Protein AF-A0A151UFA4-F1 (afdb_monomer_lite)

Secondary structure (DSSP, 8-state):
-HHHH---EE----TTSS-HHHHHH-TTS-HHHHHHHHHHHTTPEE----SSS---HHHHHHHHHHHHHHHHHHHHHHHHHHHHHTTSEEEPPPTT--S--------------GGGGHHHHHHHHHHHHHHHHHHHTTEEE-HHHHHHHHHH-GGGGHHHHHHHHHHTT-S-HHHHHHHHTTTSPPPHHHHHHHHHSGGGTTS-HHHHHHHHH--TTT--TTHHHHHHTHHHHHHH-

pLDDT: mean 88.44, std 15.63, range [29.64, 98.62]

Organism: Cajanus cajan (NCBI:txid3821)

Structure (mmCIF, N/CA/C/O backbone):
data_AF-A0A151UFA4-F1
#
_entry.id   AF-A0A151UFA4-F1
#
loop_
_atom_site.group_PDB
_atom_site.id
_atom_site.type_symbol
_atom_site.label_atom_id
_atom_site.label_alt_id
_atom_site.label_comp_id
_atom_site.label_asym_id
_atom_site.label_entity_id
_atom_site.label_seq_id
_atom_site.pdbx_PDB_ins_code
_atom_site.Cartn_x
_atom_site.Cartn_y
_atom_site.Cartn_z
_atom_site.occupancy
_atom_site.B_iso_or_equiv
_atom_site.auth_seq_id
_atom_site.auth_comp_id
_atom_site.auth_asym_id
_atom_site.auth_atom_id
_atom_site.pdbx_PDB_model_num
ATOM 1 N N . LYS A 1 1 ? 2.809 -5.225 -8.830 1.00 77.38 1 LYS A N 1
ATOM 2 C CA . LYS A 1 1 ? 2.711 -5.684 -10.240 1.00 77.38 1 LYS A CA 1
ATOM 3 C C . LYS A 1 1 ? 3.262 -4.654 -11.221 1.00 77.38 1 LYS A C 1
ATOM 5 O O . LYS A 1 1 ? 4.240 -4.981 -11.873 1.00 77.38 1 LYS A O 1
ATOM 10 N N . GLN A 1 2 ? 2.751 -3.417 -11.214 1.00 90.88 2 GLN A N 1
ATOM 11 C CA . GLN A 1 2 ? 3.173 -2.323 -12.110 1.00 90.88 2 GLN A CA 1
ATOM 12 C C . GLN A 1 2 ? 4.693 -2.196 -12.307 1.00 90.88 2 GLN A C 1
ATOM 14 O O . GLN A 1 2 ? 5.149 -2.294 -13.432 1.00 90.88 2 GLN A O 1
ATOM 19 N N . PHE A 1 3 ? 5.486 -2.082 -11.232 1.00 93.31 3 PHE A N 1
ATOM 20 C CA . PHE A 1 3 ? 6.949 -1.932 -11.340 1.00 93.31 3 PHE A CA 1
ATOM 21 C C . PHE A 1 3 ? 7.633 -3.064 -12.132 1.00 93.31 3 PHE A C 1
ATOM 23 O O . PHE A 1 3 ? 8.535 -2.807 -12.915 1.00 93.31 3 PHE A O 1
ATOM 30 N N . LYS A 1 4 ? 7.181 -4.316 -11.963 1.00 92.62 4 LYS A N 1
ATOM 31 C CA . LYS A 1 4 ? 7.718 -5.486 -12.685 1.00 92.62 4 LYS A CA 1
ATOM 32 C C . LYS A 1 4 ? 7.230 -5.555 -14.139 1.00 92.62 4 LYS A C 1
ATOM 34 O O . LYS A 1 4 ? 7.843 -6.239 -14.945 1.00 92.62 4 LYS A O 1
ATOM 39 N N . GLN A 1 5 ? 6.098 -4.923 -14.438 1.00 93.75 5 GLN A N 1
ATOM 40 C CA . GLN A 1 5 ? 5.451 -4.959 -15.751 1.00 93.75 5 GLN A CA 1
ATOM 41 C C . GLN A 1 5 ? 5.928 -3.847 -16.688 1.00 93.75 5 GLN A C 1
ATOM 43 O O . GLN A 1 5 ? 5.553 -3.876 -17.852 1.00 93.75 5 GLN A O 1
ATOM 48 N N . VAL A 1 6 ? 6.718 -2.883 -16.204 1.00 95.69 6 VAL A N 1
ATOM 49 C CA . VAL A 1 6 ? 7.292 -1.846 -17.069 1.00 95.69 6 VAL A CA 1
ATOM 50 C C . VAL A 1 6 ? 8.241 -2.502 -18.068 1.00 95.69 6 VAL A C 1
ATOM 52 O O . VAL A 1 6 ? 9.188 -3.188 -17.676 1.00 95.69 6 VAL A O 1
ATOM 55 N N . GLU A 1 7 ? 7.979 -2.292 -19.354 1.00 95.31 7 GLU A N 1
ATOM 56 C CA . GLU A 1 7 ? 8.822 -2.791 -20.435 1.00 95.31 7 GLU A CA 1
ATOM 57 C C . GLU A 1 7 ? 10.115 -1.981 -20.491 1.00 95.31 7 GLU A C 1
ATOM 59 O O . GLU A 1 7 ? 10.101 -0.760 -20.623 1.00 95.31 7 GLU A O 1
ATOM 64 N N . LEU A 1 8 ? 11.261 -2.650 -20.383 1.00 96.44 8 LEU A N 1
ATOM 65 C CA . LEU A 1 8 ? 12.551 -1.981 -20.515 1.00 96.44 8 LEU A CA 1
ATOM 66 C C . LEU A 1 8 ? 12.899 -1.879 -21.999 1.00 96.44 8 LEU A C 1
ATOM 68 O O . LEU A 1 8 ? 13.163 -2.898 -22.645 1.00 96.44 8 LEU A O 1
ATOM 72 N N . LEU A 1 9 ? 12.875 -0.659 -22.537 1.00 96.88 9 LEU A N 1
ATOM 73 C CA . LEU A 1 9 ? 13.069 -0.427 -23.965 1.00 96.88 9 LEU A CA 1
ATOM 74 C C . LEU A 1 9 ? 14.553 -0.299 -24.337 1.00 96.88 9 LEU A C 1
ATOM 76 O O . LEU A 1 9 ? 15.375 0.208 -23.574 1.00 96.88 9 LEU A O 1
ATOM 80 N N . GLY A 1 10 ? 14.888 -0.722 -25.554 1.00 95.00 10 GLY A N 1
ATOM 81 C CA . GLY A 1 10 ? 16.203 -0.550 -26.167 1.00 95.00 10 GLY A CA 1
ATOM 82 C C . GLY A 1 10 ? 16.097 -0.142 -27.636 1.00 95.00 10 GLY A C 1
ATOM 83 O O . GLY A 1 10 ? 15.105 -0.423 -28.305 1.00 95.00 10 GLY A O 1
ATOM 84 N N . LYS A 1 11 ? 17.133 0.521 -28.163 1.00 96.31 11 LYS A N 1
ATOM 85 C CA . LYS A 1 11 ? 17.162 0.998 -29.555 1.00 96.31 11 LYS A CA 1
ATOM 86 C C . LYS A 1 11 ? 18.549 0.882 -30.176 1.00 96.31 11 LYS A C 1
ATOM 88 O O . LYS A 1 11 ? 19.556 1.072 -29.494 1.00 96.31 11 LYS A O 1
ATOM 93 N N . ILE A 1 12 ? 18.603 0.671 -31.493 1.00 96.81 12 ILE A N 1
ATOM 94 C CA . ILE A 1 12 ? 19.837 0.751 -32.291 1.00 96.81 12 ILE A CA 1
ATOM 95 C C . ILE A 1 12 ? 19.526 1.102 -33.755 1.00 96.81 12 ILE A C 1
ATOM 97 O O . ILE A 1 12 ? 19.283 0.248 -34.597 1.00 96.81 12 ILE A O 1
ATOM 101 N N . ASN A 1 13 ? 19.506 2.397 -34.063 1.00 96.31 13 ASN A N 1
ATOM 102 C CA . ASN A 1 13 ? 19.069 2.930 -35.363 1.00 96.31 13 ASN A CA 1
ATOM 103 C C . ASN A 1 13 ? 19.908 4.138 -35.837 1.00 96.31 13 ASN A C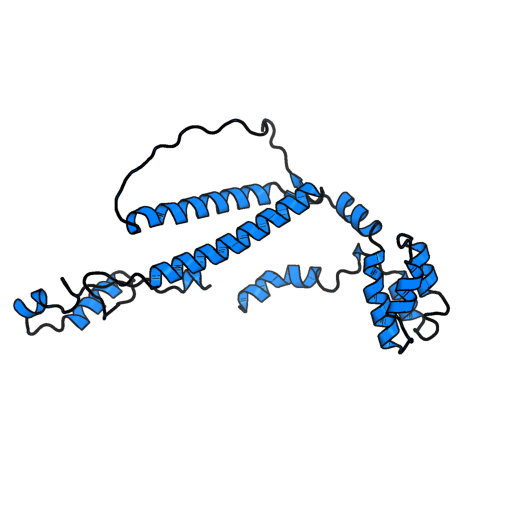 1
ATOM 105 O O . ASN A 1 13 ? 19.502 4.926 -36.693 1.00 96.31 13 ASN A O 1
ATOM 109 N N . GLY A 1 14 ? 21.139 4.254 -35.326 1.00 86.81 14 GLY A N 1
ATOM 110 C CA . GLY A 1 14 ? 22.140 5.221 -35.787 1.00 86.81 14 GLY A CA 1
ATOM 111 C C . GLY A 1 14 ? 21.962 6.648 -35.256 1.00 86.81 14 GLY A C 1
ATOM 112 O O . GLY A 1 14 ? 21.250 6.891 -34.285 1.00 86.81 14 GLY A O 1
ATOM 113 N N . ALA A 1 15 ? 22.661 7.596 -35.890 1.00 79.19 15 ALA A N 1
ATOM 114 C CA . ALA A 1 15 ? 22.893 8.944 -35.360 1.00 79.19 15 ALA A CA 1
ATOM 115 C C . ALA A 1 15 ? 21.623 9.762 -35.075 1.00 79.19 15 ALA A C 1
ATOM 117 O O . ALA A 1 15 ? 21.627 10.566 -34.148 1.00 79.19 15 ALA A O 1
ATOM 118 N N . VAL A 1 16 ? 20.570 9.568 -35.872 1.00 87.44 16 VAL A N 1
ATOM 119 C CA . VAL A 1 16 ? 19.301 10.317 -35.794 1.00 87.44 16 VAL A CA 1
ATOM 120 C C . VAL A 1 16 ? 18.073 9.409 -35.929 1.00 87.44 16 VAL A C 1
ATOM 122 O O . VAL A 1 16 ? 17.001 9.887 -36.271 1.00 87.44 16 VAL A O 1
ATOM 125 N N . GLY A 1 17 ? 18.232 8.101 -35.709 1.00 89.94 17 GLY A N 1
ATOM 126 C CA . GLY A 1 17 ? 17.111 7.153 -35.719 1.00 89.94 17 GLY A CA 1
ATOM 127 C C . GLY A 1 17 ? 16.749 6.515 -37.064 1.00 89.94 17 GLY A C 1
ATOM 128 O O . GLY A 1 17 ? 15.866 5.668 -37.110 1.00 89.94 17 GLY A O 1
ATOM 129 N N . ASN A 1 18 ? 17.439 6.878 -38.151 1.00 96.81 18 ASN A N 1
ATOM 130 C CA . ASN A 1 18 ? 17.032 6.532 -39.522 1.00 96.81 18 ASN A CA 1
ATOM 131 C C . ASN A 1 18 ? 17.973 5.557 -40.246 1.00 96.81 18 ASN A C 1
ATOM 133 O O . ASN A 1 18 ? 17.947 5.466 -41.468 1.00 96.81 18 ASN A O 1
ATOM 137 N N . TYR A 1 19 ? 18.861 4.864 -39.530 1.00 97.31 19 TYR A N 1
ATOM 138 C CA . TYR A 1 19 ? 19.788 3.876 -40.105 1.00 97.31 19 TYR A CA 1
ATOM 139 C C . TYR A 1 19 ? 20.733 4.406 -41.208 1.00 97.31 19 TYR A C 1
ATOM 141 O O . TYR A 1 19 ? 21.405 3.606 -41.848 1.00 97.31 19 TYR A O 1
ATOM 149 N N . ASN A 1 20 ? 20.866 5.728 -41.388 1.00 93.44 20 ASN A N 1
ATOM 150 C CA . ASN A 1 20 ? 21.581 6.362 -42.513 1.00 93.44 20 ASN A CA 1
ATOM 151 C C . ASN A 1 20 ? 22.953 5.735 -42.835 1.00 93.44 20 ASN A C 1
ATOM 153 O O . ASN A 1 20 ? 23.203 5.349 -43.970 1.00 93.44 20 ASN A O 1
ATOM 157 N N . ALA A 1 21 ? 23.828 5.597 -41.830 1.00 92.12 21 ALA A N 1
ATOM 158 C CA . ALA A 1 21 ? 25.169 5.028 -42.012 1.00 92.12 21 ALA A CA 1
ATOM 159 C C . ALA A 1 21 ? 25.153 3.521 -42.336 1.00 92.12 21 ALA A C 1
ATOM 161 O O . ALA A 1 21 ? 26.037 3.012 -43.019 1.00 92.12 21 ALA A O 1
ATOM 162 N N . HIS A 1 22 ? 24.141 2.806 -41.846 1.00 97.69 22 HIS A N 1
ATOM 163 C CA . HIS A 1 22 ? 23.984 1.378 -42.088 1.00 97.69 22 HIS A CA 1
ATOM 164 C C . HIS A 1 22 ? 23.552 1.144 -43.540 1.00 97.69 22 HIS A C 1
ATOM 166 O O . HIS A 1 22 ? 24.188 0.376 -44.256 1.00 97.69 22 HIS A O 1
ATOM 172 N N . LEU A 1 23 ? 22.543 1.892 -44.002 1.00 97.88 23 LEU A N 1
ATOM 173 C CA . LEU A 1 23 ? 22.044 1.838 -45.379 1.00 97.88 23 LEU A CA 1
ATOM 174 C C . LEU A 1 23 ? 23.057 2.362 -46.406 1.00 97.88 23 LEU A C 1
ATOM 176 O O 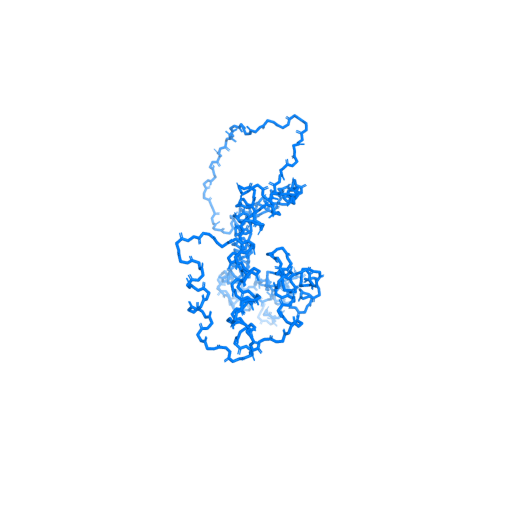. LEU A 1 23 ? 23.067 1.875 -47.531 1.00 97.88 23 LEU A O 1
ATOM 180 N N . SER A 1 24 ? 23.940 3.302 -46.041 1.00 97.00 24 SER A N 1
ATOM 181 C CA . SER A 1 24 ? 25.004 3.752 -46.951 1.00 97.00 24 SER A CA 1
ATOM 182 C C . SER A 1 24 ? 26.070 2.686 -47.205 1.00 97.00 24 SER A C 1
ATOM 184 O O . SER A 1 24 ? 26.696 2.696 -48.260 1.00 97.00 24 SER A O 1
ATOM 186 N N . ALA A 1 25 ? 26.311 1.802 -46.233 1.00 97.75 25 ALA A N 1
ATOM 187 C CA . ALA A 1 25 ? 27.309 0.741 -46.346 1.00 97.75 25 ALA A CA 1
ATOM 188 C C . ALA A 1 25 ? 26.707 -0.565 -46.886 1.00 97.75 25 ALA A C 1
ATOM 190 O O . ALA A 1 25 ? 27.341 -1.249 -47.683 1.00 97.75 25 ALA A O 1
ATOM 191 N N . TYR A 1 26 ? 25.483 -0.896 -46.467 1.00 98.19 26 TYR A N 1
ATOM 192 C CA . TYR A 1 26 ? 24.785 -2.121 -46.847 1.00 98.19 26 TYR A CA 1
ATOM 193 C C . TYR A 1 26 ? 23.299 -1.818 -47.107 1.00 98.19 26 TYR A C 1
ATOM 195 O O . TYR A 1 26 ? 22.478 -1.923 -46.186 1.00 98.19 26 TYR A O 1
ATOM 203 N N . PRO A 1 27 ? 22.937 -1.423 -48.340 1.00 97.75 27 PRO A N 1
ATOM 204 C CA . PRO A 1 27 ? 21.569 -1.027 -48.679 1.00 97.75 27 PRO A CA 1
ATOM 205 C C . PRO A 1 27 ? 20.583 -2.204 -48.718 1.00 97.75 27 PRO A C 1
ATOM 207 O O . PRO A 1 27 ? 19.393 -2.002 -48.502 1.00 97.75 27 PRO A O 1
ATOM 210 N N . ASP A 1 28 ? 21.071 -3.426 -48.944 1.00 98.25 28 ASP A N 1
ATOM 211 C CA . ASP A 1 28 ? 20.226 -4.615 -49.132 1.00 98.25 28 ASP A CA 1
ATOM 212 C C . ASP A 1 28 ? 19.869 -5.340 -47.817 1.00 98.25 28 ASP A C 1
ATOM 214 O O . ASP A 1 28 ? 19.101 -6.303 -47.817 1.00 98.25 28 ASP A O 1
ATOM 218 N N . ILE A 1 29 ? 20.416 -4.901 -46.675 1.00 98.00 29 ILE A N 1
ATOM 219 C CA . ILE A 1 29 ? 20.116 -5.483 -45.359 1.00 98.00 29 ILE A CA 1
ATOM 220 C C . ILE A 1 29 ? 18.851 -4.837 -44.779 1.00 98.00 29 ILE A C 1
ATOM 222 O O . ILE A 1 29 ? 18.740 -3.614 -44.688 1.00 98.00 29 ILE A O 1
ATOM 226 N N . ASN A 1 30 ? 17.922 -5.664 -44.287 1.00 98.25 30 ASN A N 1
ATOM 227 C CA . ASN A 1 30 ? 16.784 -5.196 -43.495 1.00 98.25 30 ASN A CA 1
ATOM 228 C C . ASN A 1 30 ? 17.242 -4.788 -42.081 1.00 98.25 30 ASN A C 1
ATOM 230 O O . ASN A 1 30 ? 17.161 -5.564 -41.125 1.00 98.25 30 ASN A O 1
ATOM 234 N N . TRP A 1 31 ? 17.748 -3.561 -41.965 1.00 98.44 31 TRP A N 1
ATOM 235 C CA . TRP A 1 31 ? 18.271 -3.015 -40.714 1.00 98.44 31 TRP A CA 1
ATOM 236 C C . TRP A 1 31 ? 17.248 -2.945 -39.574 1.00 98.44 31 TRP A C 1
ATOM 238 O O . TRP A 1 31 ? 17.620 -3.341 -38.474 1.00 98.44 31 TRP A O 1
ATOM 248 N N . PRO A 1 32 ? 15.976 -2.547 -39.784 1.00 98.19 32 PRO A N 1
ATOM 249 C CA . PRO A 1 32 ? 14.967 -2.621 -38.727 1.00 98.19 32 PRO A CA 1
ATOM 250 C C . PRO A 1 32 ? 14.815 -4.024 -38.123 1.00 98.19 32 PRO A C 1
ATOM 252 O O . PRO A 1 32 ? 14.841 -4.162 -36.902 1.00 98.19 32 PRO A O 1
ATOM 255 N N . ALA A 1 33 ? 14.731 -5.068 -38.957 1.00 98.44 33 ALA A N 1
ATOM 256 C CA . ALA A 1 33 ? 14.616 -6.447 -38.473 1.00 98.44 33 ALA A CA 1
ATOM 257 C C . ALA A 1 33 ? 15.890 -6.916 -37.749 1.00 98.44 33 ALA A C 1
ATOM 259 O O . ALA A 1 33 ? 15.811 -7.577 -36.714 1.00 98.44 33 ALA A O 1
ATOM 260 N N . HIS A 1 34 ? 17.069 -6.547 -38.261 1.00 98.38 34 HIS A N 1
ATOM 261 C CA . HIS A 1 34 ? 18.343 -6.857 -37.613 1.00 98.38 34 HIS A CA 1
ATOM 262 C C . HIS A 1 34 ? 18.473 -6.173 -36.242 1.00 98.38 34 HIS A C 1
ATOM 264 O O . HIS A 1 34 ? 18.850 -6.812 -35.261 1.00 98.38 34 HIS A O 1
ATOM 270 N N . SER A 1 35 ? 18.122 -4.889 -36.158 1.00 98.38 35 SER A N 1
ATOM 271 C CA . SER A 1 35 ? 18.146 -4.104 -34.924 1.00 98.38 35 SER A CA 1
ATOM 272 C C . SER A 1 35 ? 17.168 -4.631 -33.880 1.00 98.38 35 SER A C 1
ATOM 274 O O . SER A 1 35 ? 17.532 -4.708 -32.707 1.00 98.38 35 SER A O 1
ATOM 276 N N . GLN A 1 36 ? 15.965 -5.034 -34.298 1.00 98.62 36 GLN A N 1
ATOM 277 C CA . GLN A 1 36 ? 14.996 -5.682 -33.418 1.00 98.62 36 GLN A CA 1
ATOM 278 C C . GLN A 1 36 ? 15.569 -6.970 -32.827 1.00 98.62 36 GLN A C 1
ATOM 280 O O . GLN A 1 36 ? 15.653 -7.095 -31.607 1.00 98.62 36 GLN A O 1
ATOM 285 N N . ALA A 1 37 ? 16.042 -7.880 -33.685 1.00 98.56 37 ALA A N 1
ATOM 286 C CA . ALA A 1 37 ? 16.621 -9.146 -33.247 1.00 98.56 37 ALA A CA 1
ATOM 287 C C . ALA A 1 37 ? 17.803 -8.932 -32.286 1.00 98.56 37 ALA A C 1
ATOM 289 O O . ALA A 1 37 ? 17.932 -9.642 -31.290 1.00 98.56 37 ALA A O 1
ATOM 290 N N . PHE A 1 38 ? 18.646 -7.928 -32.547 1.00 98.50 38 PHE A N 1
ATOM 291 C CA . PHE A 1 38 ? 19.752 -7.584 -31.659 1.00 98.50 38 PHE A CA 1
ATOM 292 C C . PHE A 1 38 ? 19.267 -7.086 -30.291 1.00 98.50 38 PHE A C 1
ATOM 294 O O . PHE A 1 38 ? 19.721 -7.594 -29.269 1.00 98.50 38 PHE A O 1
ATOM 301 N N . VAL A 1 39 ? 18.342 -6.124 -30.238 1.00 98.25 39 VAL A N 1
ATOM 302 C CA . VAL A 1 39 ? 17.834 -5.580 -28.965 1.00 98.25 39 VAL A CA 1
ATOM 303 C C . VAL A 1 39 ? 17.115 -6.652 -28.143 1.00 98.25 39 VAL A C 1
ATOM 305 O O . VAL A 1 39 ? 17.376 -6.784 -26.947 1.00 98.25 39 VAL A O 1
ATOM 308 N N . GLU A 1 40 ? 16.278 -7.462 -28.785 1.00 98.19 40 GLU A N 1
ATOM 309 C CA . GLU A 1 40 ? 15.554 -8.553 -28.129 1.00 98.19 40 GLU A CA 1
ATOM 310 C C . GLU A 1 40 ? 16.501 -9.649 -27.624 1.00 98.19 40 GLU A C 1
ATOM 312 O O . GLU A 1 40 ? 16.271 -10.219 -26.558 1.00 98.19 40 GLU A O 1
ATOM 317 N N . SER A 1 41 ? 17.628 -9.889 -28.309 1.00 98.31 41 SER A N 1
ATOM 318 C CA . SER A 1 41 ? 18.660 -10.816 -27.822 1.00 98.31 41 SER A CA 1
ATOM 319 C C . SER A 1 41 ? 19.301 -10.386 -26.493 1.00 98.31 41 SER A C 1
ATOM 321 O O . SER A 1 41 ? 19.841 -11.225 -25.774 1.00 98.31 41 SER A O 1
ATOM 323 N N . LEU A 1 42 ? 19.210 -9.097 -26.135 1.00 97.94 42 LEU A N 1
ATOM 324 C CA . LEU A 1 42 ? 19.667 -8.548 -24.853 1.00 97.94 42 LEU A CA 1
ATOM 325 C C . LEU A 1 42 ? 18.583 -8.594 -23.759 1.00 97.94 42 LEU A C 1
ATOM 327 O O . LEU A 1 42 ? 18.826 -8.139 -22.642 1.00 97.94 42 LEU A O 1
ATOM 331 N N . GLY A 1 43 ? 17.393 -9.121 -24.066 1.00 97.00 43 GLY A N 1
ATOM 332 C CA . GLY A 1 43 ? 16.251 -9.170 -23.149 1.00 97.00 43 GLY A CA 1
ATOM 333 C C . GLY A 1 43 ? 15.514 -7.836 -22.988 1.00 97.00 43 GLY A C 1
ATOM 334 O O . GLY A 1 43 ? 14.804 -7.654 -22.000 1.00 97.00 43 GLY A O 1
ATOM 335 N N . LEU A 1 44 ? 15.691 -6.903 -23.927 1.00 97.69 44 LEU A N 1
ATOM 336 C CA . LEU A 1 44 ? 14.996 -5.615 -23.965 1.00 97.69 44 LEU A CA 1
ATOM 337 C C . LEU A 1 44 ? 13.874 -5.636 -25.004 1.00 97.69 44 LEU A C 1
ATOM 339 O O . LEU A 1 44 ? 13.933 -6.372 -25.986 1.00 97.69 44 LEU A O 1
ATOM 343 N N . SER A 1 45 ? 12.875 -4.779 -24.814 1.00 97.88 45 SER A N 1
ATOM 344 C CA . SER A 1 45 ? 11.829 -4.554 -25.815 1.00 97.88 45 SER A CA 1
ATOM 345 C C . SER A 1 45 ? 12.316 -3.541 -26.849 1.00 97.88 45 SER A C 1
ATOM 347 O O . SER A 1 45 ? 12.867 -2.493 -26.504 1.00 97.88 45 SER A O 1
ATOM 349 N N . PHE A 1 46 ? 12.167 -3.851 -28.134 1.00 98.38 46 PHE A N 1
ATOM 350 C CA . PHE A 1 46 ? 12.675 -2.990 -29.196 1.00 98.38 46 PHE A CA 1
ATOM 351 C C . PHE A 1 46 ? 11.817 -1.732 -29.375 1.00 98.38 46 PHE A C 1
ATOM 353 O O . PHE A 1 46 ? 10.613 -1.824 -29.597 1.00 98.38 46 PHE A O 1
ATOM 360 N N . ASN A 1 47 ? 12.452 -0.557 -29.345 1.00 97.81 47 ASN A N 1
ATOM 361 C CA . ASN A 1 47 ? 11.830 0.711 -29.711 1.00 97.81 47 ASN A CA 1
ATOM 362 C C . ASN A 1 47 ? 12.251 1.118 -31.141 1.00 97.81 47 ASN A C 1
ATOM 364 O O . ASN A 1 47 ? 13.382 1.583 -31.337 1.00 97.81 47 ASN A O 1
ATOM 368 N N . PRO A 1 48 ? 11.370 0.958 -32.150 1.00 97.25 48 PRO A N 1
ATOM 369 C CA . PRO A 1 48 ? 11.708 1.243 -33.543 1.00 97.25 48 PRO A CA 1
ATOM 370 C C . PRO A 1 48 ? 11.808 2.742 -33.862 1.00 97.25 48 PRO A C 1
ATOM 372 O O . PRO A 1 48 ? 12.489 3.104 -34.825 1.00 97.25 48 PRO A O 1
ATOM 375 N N . TYR A 1 49 ? 11.163 3.611 -33.075 1.00 97.75 49 TYR A N 1
ATOM 376 C CA . TYR A 1 49 ? 11.032 5.040 -33.369 1.00 97.75 49 TYR A CA 1
ATOM 377 C C . TYR A 1 49 ? 11.734 5.881 -32.315 1.00 97.75 49 TYR A C 1
ATOM 379 O O . TYR A 1 49 ? 11.196 6.179 -31.252 1.00 97.75 49 TYR A O 1
ATOM 387 N N . THR A 1 50 ? 12.950 6.309 -32.633 1.00 93.19 50 THR A N 1
ATOM 388 C CA . THR A 1 50 ? 13.741 7.145 -31.735 1.00 93.19 50 THR A CA 1
ATOM 389 C C . THR A 1 50 ? 14.460 8.232 -32.513 1.00 93.19 50 THR A C 1
ATOM 391 O O . THR A 1 50 ? 14.578 8.167 -33.733 1.00 93.19 50 THR A O 1
ATOM 394 N N . THR A 1 51 ? 15.000 9.218 -31.804 1.00 90.50 51 THR A N 1
ATOM 395 C CA . THR A 1 51 ? 15.977 10.145 -32.385 1.00 90.50 51 THR A CA 1
ATOM 396 C C . THR A 1 51 ? 17.386 9.572 -32.175 1.00 90.50 51 THR A C 1
ATOM 398 O O . THR A 1 51 ? 17.598 8.357 -32.254 1.00 90.50 51 THR A O 1
ATOM 401 N N . GLN A 1 52 ? 18.367 10.422 -31.862 1.00 87.25 52 GLN A N 1
ATOM 402 C CA . GLN A 1 52 ? 19.662 9.969 -31.367 1.00 87.25 52 GLN A CA 1
ATOM 403 C C . GLN A 1 52 ? 19.551 9.226 -30.030 1.00 87.25 52 GLN A C 1
ATOM 405 O O . GLN A 1 52 ? 20.364 8.341 -29.763 1.00 87.25 52 GLN A O 1
ATOM 410 N N . ILE A 1 53 ? 18.568 9.563 -29.199 1.00 86.38 53 ILE A N 1
ATOM 411 C CA . ILE A 1 53 ? 18.350 8.946 -27.888 1.00 86.38 53 ILE A CA 1
ATOM 412 C C . ILE A 1 53 ? 17.102 8.072 -27.912 1.00 86.38 53 ILE A C 1
ATOM 414 O O . ILE A 1 53 ? 16.195 8.310 -28.706 1.00 86.38 53 ILE A O 1
ATOM 418 N N . GLU A 1 54 ? 17.069 7.074 -27.036 1.00 92.69 54 GLU A N 1
ATOM 419 C CA . GLU A 1 54 ? 15.805 6.473 -26.605 1.00 92.69 54 GLU A CA 1
ATOM 420 C C . GLU A 1 54 ? 15.026 7.550 -25.812 1.00 92.69 54 GLU A C 1
ATOM 422 O O . GLU A 1 54 ? 15.669 8.324 -25.104 1.00 92.69 54 GLU A O 1
ATOM 427 N N . PRO A 1 55 ? 13.701 7.701 -25.986 1.00 90.94 55 PRO A N 1
ATOM 428 C CA . PRO A 1 55 ? 12.948 8.819 -25.402 1.00 90.94 55 PRO A CA 1
ATOM 429 C C . PRO A 1 55 ? 12.852 8.809 -23.867 1.00 90.94 55 PRO A C 1
ATOM 431 O O . PRO A 1 55 ? 12.535 9.840 -23.281 1.00 90.94 55 PRO A O 1
ATOM 434 N N . HIS A 1 56 ? 13.182 7.693 -23.214 1.00 92.56 56 HIS A N 1
ATOM 435 C CA . HIS A 1 56 ? 13.215 7.508 -21.761 1.00 92.56 56 HIS A CA 1
ATOM 436 C C . HIS A 1 56 ? 11.843 7.494 -21.077 1.00 92.56 56 HIS A C 1
ATOM 438 O O . HIS A 1 56 ? 11.771 7.540 -19.847 1.00 92.56 56 HIS A O 1
ATOM 444 N N . ASP A 1 57 ? 10.760 7.338 -21.839 1.00 93.69 57 ASP A N 1
ATOM 445 C CA . ASP A 1 57 ? 9.398 7.250 -21.301 1.00 93.69 57 ASP A CA 1
ATOM 446 C C . ASP A 1 57 ? 9.247 6.053 -20.351 1.00 93.69 57 ASP A C 1
ATOM 448 O O . ASP A 1 57 ? 8.759 6.197 -19.229 1.00 93.69 57 ASP A O 1
ATOM 452 N N . TYR A 1 58 ? 9.790 4.889 -20.727 1.00 95.19 58 TYR A N 1
ATOM 453 C CA . TYR A 1 58 ? 9.757 3.701 -19.868 1.00 95.19 58 TYR A CA 1
ATOM 454 C C . TYR A 1 58 ? 10.510 3.910 -18.542 1.00 95.19 58 TYR A C 1
ATOM 456 O O . TYR A 1 58 ? 10.162 3.324 -17.516 1.00 95.19 58 TYR A O 1
ATOM 464 N N . MET A 1 59 ? 11.548 4.758 -18.532 1.00 94.06 59 MET A N 1
ATOM 465 C CA . MET A 1 59 ? 12.266 5.093 -17.301 1.00 94.06 59 MET A CA 1
ATOM 466 C C . MET A 1 59 ? 11.393 5.946 -16.382 1.00 94.06 59 MET A C 1
ATOM 468 O O . MET A 1 59 ? 11.381 5.714 -15.172 1.00 94.06 59 MET A O 1
ATOM 472 N N . ALA A 1 60 ? 10.641 6.900 -16.938 1.00 93.94 60 ALA A N 1
ATOM 473 C CA . ALA A 1 60 ? 9.677 7.682 -16.172 1.00 93.94 60 ALA A CA 1
ATOM 474 C C . ALA A 1 60 ? 8.603 6.771 -15.559 1.00 93.94 60 ALA A C 1
ATOM 476 O O . ALA A 1 60 ? 8.355 6.853 -14.356 1.00 93.94 60 ALA A O 1
ATOM 477 N N . GLU A 1 61 ? 8.051 5.833 -16.334 1.00 96.75 61 GLU A N 1
ATOM 478 C CA . GLU A 1 61 ? 7.081 4.845 -15.845 1.00 96.75 61 GLU A CA 1
ATOM 479 C C . GLU A 1 61 ? 7.643 3.978 -14.708 1.00 96.75 61 GLU A C 1
ATOM 481 O O . GLU A 1 61 ? 6.987 3.789 -13.674 1.00 96.75 61 GLU A O 1
ATOM 486 N N . LEU A 1 62 ? 8.880 3.492 -14.864 1.00 96.19 62 LEU A N 1
ATOM 487 C CA . LEU A 1 62 ? 9.585 2.702 -13.855 1.00 96.19 62 LEU A CA 1
ATOM 488 C C . LEU A 1 62 ? 9.781 3.493 -12.555 1.00 96.19 62 LEU A C 1
ATOM 490 O O . LEU A 1 62 ? 9.486 2.996 -11.462 1.00 96.19 62 LEU A O 1
ATOM 494 N N . PHE A 1 63 ? 10.263 4.731 -12.659 1.00 95.69 63 PHE A N 1
ATOM 495 C CA . PHE A 1 63 ? 10.530 5.578 -11.498 1.00 95.69 63 PHE A CA 1
ATOM 496 C C . PHE A 1 63 ? 9.252 6.050 -10.820 1.00 95.69 63 PHE A C 1
ATOM 498 O O . PHE A 1 63 ? 9.211 6.105 -9.593 1.00 95.69 63 PHE A O 1
ATOM 505 N N . ASP A 1 64 ? 8.185 6.309 -11.568 1.00 97.44 64 ASP A N 1
ATOM 506 C CA . ASP A 1 64 ? 6.889 6.628 -10.985 1.00 97.44 64 ASP A CA 1
ATOM 507 C C . ASP A 1 64 ? 6.273 5.428 -10.262 1.00 97.44 64 ASP A C 1
ATOM 509 O O . ASP A 1 64 ? 5.676 5.593 -9.194 1.00 97.44 64 ASP A O 1
ATOM 513 N N . ALA A 1 65 ? 6.447 4.210 -10.783 1.00 96.94 65 ALA A N 1
ATOM 514 C CA . ALA A 1 65 ? 6.037 3.000 -10.078 1.00 96.94 65 ALA A CA 1
ATOM 515 C C . ALA A 1 65 ? 6.801 2.824 -8.752 1.00 96.94 65 ALA A C 1
ATOM 517 O O . ALA A 1 65 ? 6.177 2.527 -7.728 1.00 96.94 65 ALA A O 1
ATOM 518 N N . LEU A 1 66 ? 8.117 3.071 -8.739 1.00 96.69 66 LEU A N 1
ATOM 519 C CA . LEU A 1 66 ? 8.918 3.063 -7.508 1.00 96.69 66 LEU A CA 1
ATOM 520 C C . LEU A 1 66 ? 8.501 4.181 -6.549 1.00 96.69 66 LEU A C 1
ATOM 522 O O . LEU A 1 66 ? 8.346 3.948 -5.353 1.00 96.69 66 LEU A O 1
ATOM 526 N N . ARG A 1 67 ? 8.268 5.391 -7.063 1.00 97.00 67 ARG A N 1
ATOM 527 C CA . ARG A 1 67 ? 7.823 6.540 -6.270 1.00 97.00 67 ARG A CA 1
ATOM 528 C C . ARG A 1 67 ? 6.502 6.247 -5.569 1.00 97.00 67 ARG A C 1
ATOM 530 O O . ARG A 1 67 ? 6.397 6.517 -4.378 1.00 97.00 67 ARG A O 1
ATOM 537 N N . ARG A 1 68 ? 5.518 5.665 -6.268 1.00 97.75 68 ARG A N 1
ATOM 538 C CA . ARG A 1 68 ? 4.236 5.258 -5.664 1.00 97.75 68 ARG A CA 1
ATOM 539 C C . ARG A 1 68 ? 4.440 4.265 -4.521 1.00 97.75 68 ARG A C 1
ATOM 541 O O . ARG A 1 68 ? 3.840 4.438 -3.464 1.00 97.75 68 ARG A O 1
ATOM 548 N N . PHE A 1 69 ? 5.314 3.273 -4.702 1.00 97.06 69 PHE A N 1
ATOM 549 C CA . PHE A 1 69 ? 5.668 2.343 -3.627 1.00 97.06 69 PHE A CA 1
ATOM 550 C C . PHE A 1 69 ? 6.309 3.068 -2.434 1.00 97.06 69 PHE A C 1
ATOM 552 O O . PHE A 1 69 ? 5.887 2.878 -1.297 1.00 97.06 69 PHE A O 1
ATOM 559 N N . ASN A 1 70 ? 7.266 3.962 -2.690 1.00 97.25 70 ASN A N 1
ATOM 560 C CA . ASN A 1 70 ? 7.917 4.748 -1.644 1.00 97.25 70 ASN A CA 1
ATOM 561 C C . ASN A 1 70 ? 6.928 5.658 -0.897 1.00 97.25 70 ASN A C 1
ATOM 563 O O . ASN A 1 70 ? 7.066 5.838 0.307 1.00 97.25 70 ASN A O 1
ATOM 567 N N . THR A 1 71 ? 5.912 6.208 -1.569 1.00 98.25 71 THR A N 1
ATOM 568 C CA . THR A 1 71 ? 4.846 6.981 -0.912 1.00 98.25 71 THR A CA 1
ATOM 569 C C . THR A 1 71 ? 4.028 6.119 0.049 1.00 98.25 71 THR A C 1
ATOM 571 O O . THR A 1 71 ? 3.812 6.543 1.180 1.00 98.25 71 THR A O 1
ATOM 574 N N . ILE A 1 72 ? 3.642 4.904 -0.356 1.00 97.56 72 ILE A N 1
ATOM 575 C CA . ILE A 1 72 ? 2.957 3.944 0.530 1.00 97.56 72 ILE A CA 1
ATOM 576 C C . ILE A 1 72 ? 3.847 3.597 1.731 1.00 97.56 72 ILE A C 1
ATOM 578 O O . ILE A 1 72 ? 3.380 3.541 2.863 1.00 97.56 72 ILE A O 1
ATOM 582 N N . LEU A 1 73 ? 5.150 3.416 1.506 1.00 97.31 73 LEU A N 1
ATOM 583 C CA . LEU A 1 73 ? 6.099 3.129 2.579 1.00 97.31 73 LEU A CA 1
ATOM 584 C C . LEU A 1 73 ? 6.265 4.301 3.561 1.00 97.31 73 LEU A C 1
ATOM 586 O O . LEU A 1 73 ? 6.426 4.079 4.759 1.00 97.31 73 LEU A O 1
ATOM 590 N N . ILE A 1 74 ? 6.239 5.548 3.078 1.00 97.19 74 ILE A N 1
ATOM 591 C CA . ILE A 1 74 ? 6.267 6.742 3.938 1.00 97.19 74 ILE A CA 1
ATOM 592 C C . ILE A 1 74 ? 5.036 6.773 4.843 1.00 97.19 74 ILE A C 1
ATOM 594 O O . ILE A 1 74 ? 5.180 7.052 6.031 1.00 97.19 74 ILE A O 1
ATOM 598 N N . ASP A 1 75 ? 3.861 6.492 4.285 1.00 98.19 75 ASP A N 1
ATOM 599 C CA . ASP A 1 75 ? 2.601 6.437 5.027 1.00 98.19 75 ASP A CA 1
ATOM 600 C C . ASP A 1 75 ? 2.658 5.361 6.118 1.00 98.19 75 ASP A C 1
ATOM 602 O O . ASP A 1 75 ? 2.538 5.667 7.302 1.00 98.19 75 ASP A O 1
ATOM 606 N N . PHE A 1 76 ? 3.052 4.140 5.742 1.00 97.62 76 PHE A N 1
ATOM 607 C CA . PHE A 1 76 ? 3.288 3.043 6.681 1.00 97.62 76 PHE A CA 1
ATOM 608 C C . PHE A 1 76 ? 4.256 3.425 7.812 1.00 97.62 76 PHE A C 1
ATOM 610 O O . PHE A 1 76 ? 3.980 3.180 8.985 1.00 97.62 76 PHE A O 1
ATOM 617 N N . ASN A 1 77 ? 5.390 4.052 7.488 1.00 95.19 77 ASN A N 1
ATOM 618 C CA . ASN A 1 77 ? 6.370 4.459 8.496 1.00 95.19 77 ASN A CA 1
ATOM 619 C C . ASN A 1 77 ? 5.814 5.527 9.454 1.00 95.19 77 ASN A C 1
ATOM 621 O O . ASN A 1 77 ? 6.160 5.517 10.636 1.00 95.19 77 ASN A O 1
ATOM 625 N N . ARG A 1 78 ? 4.971 6.447 8.965 1.00 96.12 78 ARG A N 1
ATOM 626 C CA . ARG A 1 78 ? 4.318 7.473 9.794 1.00 96.12 78 ARG A CA 1
ATOM 627 C C . ARG A 1 78 ? 3.285 6.859 10.730 1.00 96.12 78 ARG A C 1
ATOM 629 O O . ARG A 1 78 ? 3.295 7.193 11.913 1.00 96.12 78 ARG A O 1
ATOM 636 N N . ASP A 1 79 ? 2.474 5.933 10.233 1.00 97.25 79 ASP A N 1
ATOM 637 C CA . ASP A 1 79 ? 1.484 5.223 11.043 1.00 97.25 79 ASP A CA 1
ATOM 638 C C . ASP A 1 79 ? 2.152 4.378 12.126 1.00 97.25 79 ASP A C 1
ATOM 640 O O . ASP A 1 79 ? 1.814 4.497 13.302 1.00 97.25 79 ASP A O 1
ATOM 644 N N . VAL A 1 80 ? 3.176 3.593 11.771 1.00 93.94 80 VAL A N 1
ATOM 645 C CA . VAL A 1 80 ? 3.950 2.805 12.745 1.00 93.94 80 VAL A CA 1
ATOM 646 C C . VAL A 1 80 ? 4.596 3.704 13.793 1.00 93.94 80 VAL A C 1
ATOM 648 O O . VAL A 1 80 ? 4.553 3.382 14.981 1.00 93.94 80 VAL A O 1
ATOM 651 N N . TRP A 1 81 ? 5.158 4.846 13.389 1.00 92.50 81 TRP A N 1
ATOM 652 C CA . TRP A 1 81 ? 5.677 5.826 14.339 1.00 92.50 81 TRP A CA 1
ATOM 653 C C . TRP A 1 81 ? 4.578 6.345 15.276 1.00 92.50 81 TRP A C 1
ATOM 655 O O . TRP A 1 81 ? 4.795 6.414 16.485 1.00 92.50 81 TRP A O 1
ATOM 665 N N . GLY A 1 82 ? 3.387 6.635 14.748 1.00 93.56 82 GLY A N 1
ATOM 666 C CA . GLY A 1 82 ? 2.217 7.018 15.537 1.00 93.56 82 GLY A CA 1
ATOM 667 C C . GLY A 1 82 ? 1.821 5.941 16.549 1.00 93.56 82 GLY A C 1
ATOM 668 O O . GLY A 1 82 ? 1.677 6.235 17.734 1.00 93.56 82 GLY A O 1
ATOM 669 N N . TYR A 1 83 ? 1.739 4.677 16.129 1.00 95.38 83 TYR A N 1
ATOM 670 C CA . TYR A 1 83 ? 1.433 3.553 17.018 1.00 95.38 83 TYR A CA 1
ATOM 671 C C . TYR A 1 83 ? 2.497 3.344 18.103 1.00 95.38 83 TYR A C 1
ATOM 673 O O . TYR A 1 83 ? 2.156 3.041 19.247 1.00 95.38 83 TYR A O 1
ATOM 681 N N . ILE A 1 84 ? 3.780 3.546 17.790 1.00 89.69 84 ILE A N 1
ATOM 682 C CA . ILE A 1 84 ? 4.850 3.558 18.800 1.00 89.69 84 ILE A CA 1
ATOM 683 C C . ILE A 1 84 ? 4.644 4.727 19.772 1.00 89.69 84 ILE A C 1
ATOM 685 O O . ILE A 1 84 ? 4.733 4.532 20.982 1.00 89.69 84 ILE A O 1
ATOM 689 N N . SER A 1 85 ? 4.334 5.926 19.268 1.00 92.12 85 SER A N 1
ATOM 690 C CA . SER A 1 85 ? 4.103 7.118 20.094 1.00 92.12 85 SER A CA 1
ATOM 691 C C . SER A 1 85 ? 2.898 6.968 21.029 1.00 92.12 85 SER A C 1
ATOM 693 O O . SER A 1 85 ? 2.924 7.504 22.134 1.00 92.12 85 SER A O 1
ATOM 695 N N . LEU A 1 86 ? 1.860 6.235 20.615 1.00 94.50 86 LEU A N 1
ATOM 696 C CA . LEU A 1 86 ? 0.697 5.886 21.444 1.00 94.50 86 LEU A CA 1
ATOM 697 C C . LEU A 1 86 ? 0.988 4.748 22.440 1.00 94.50 86 LEU A C 1
ATOM 699 O O . LEU A 1 86 ? 0.165 4.440 23.305 1.00 94.50 86 LEU A O 1
ATOM 703 N N . GLY A 1 87 ? 2.160 4.115 22.328 1.00 92.00 87 GLY A N 1
ATOM 704 C CA . GLY A 1 87 ? 2.575 2.991 23.158 1.00 92.00 87 GLY A CA 1
ATOM 705 C C . GLY A 1 87 ? 1.935 1.658 22.770 1.00 92.00 87 GLY A C 1
ATOM 706 O O . GLY A 1 87 ? 2.015 0.715 23.559 1.00 92.00 87 GLY A O 1
ATOM 707 N N . PHE A 1 88 ? 1.313 1.558 21.589 1.00 95.69 88 PHE A N 1
ATOM 708 C CA . PHE A 1 88 ? 0.723 0.316 21.067 1.00 95.69 88 PHE A CA 1
ATOM 709 C C . PHE A 1 88 ? 1.793 -0.696 20.660 1.00 95.69 88 PHE A C 1
ATOM 711 O O . PHE A 1 88 ? 1.575 -1.902 20.766 1.00 95.69 88 PHE A O 1
ATOM 718 N N . PHE A 1 89 ? 2.973 -0.210 20.269 1.00 92.31 89 PHE A N 1
ATOM 719 C CA . PHE A 1 89 ? 4.165 -1.031 20.097 1.00 92.31 89 PHE A CA 1
ATOM 720 C C . PHE A 1 89 ? 5.278 -0.596 21.047 1.00 92.31 89 PHE A C 1
ATOM 722 O O . PHE A 1 89 ? 5.591 0.587 21.174 1.00 92.31 89 PHE A O 1
ATOM 729 N N . LYS A 1 90 ? 5.917 -1.582 21.675 1.00 87.25 90 LYS A N 1
ATOM 730 C CA . LYS A 1 90 ? 7.221 -1.447 22.327 1.00 87.25 90 LYS A CA 1
ATOM 731 C C . LYS A 1 90 ? 8.314 -1.821 21.329 1.00 87.25 90 LYS A C 1
ATOM 733 O O . LYS A 1 90 ? 8.064 -2.494 20.331 1.00 87.25 90 LYS A O 1
ATOM 738 N N . GLN A 1 91 ? 9.533 -1.372 21.597 1.00 75.44 91 GLN A N 1
ATOM 739 C CA . GLN A 1 91 ? 10.699 -1.701 20.784 1.00 75.44 91 GLN A CA 1
ATOM 740 C C . GLN A 1 91 ? 11.609 -2.632 21.578 1.00 75.44 91 GLN A C 1
ATOM 742 O O . GLN A 1 91 ? 11.990 -2.302 22.702 1.00 75.44 91 GLN A O 1
ATOM 747 N N . LYS A 1 92 ? 11.989 -3.771 20.987 1.00 73.56 92 LYS A N 1
ATOM 748 C CA . LYS A 1 92 ? 13.029 -4.642 21.549 1.00 73.56 92 LYS A CA 1
ATOM 749 C C . LYS A 1 92 ? 14.323 -3.852 21.708 1.00 73.56 92 LYS A C 1
ATOM 751 O O . LYS A 1 92 ? 14.903 -3.406 20.715 1.00 73.56 92 LYS A O 1
ATOM 756 N N . LEU A 1 93 ? 14.794 -3.726 22.944 1.00 61.31 93 LEU A N 1
ATOM 757 C CA . LEU A 1 93 ? 16.144 -3.253 23.218 1.00 61.31 93 LEU A CA 1
ATOM 758 C C . LEU A 1 93 ? 17.117 -4.398 22.926 1.00 61.31 93 LEU A C 1
ATOM 760 O O . LEU A 1 93 ? 16.903 -5.527 23.365 1.00 61.31 93 LEU A O 1
ATOM 764 N N . LYS A 1 94 ? 18.179 -4.124 22.166 1.00 58.22 94 LYS A N 1
ATOM 765 C CA . LYS A 1 94 ? 19.357 -4.997 22.157 1.00 58.22 94 LYS A CA 1
ATOM 766 C C . LYS A 1 94 ? 20.287 -4.556 23.280 1.00 58.22 94 LYS A C 1
ATOM 768 O O . LYS A 1 94 ? 20.529 -3.357 23.425 1.00 58.22 94 LYS A O 1
ATOM 773 N N . ASP A 1 95 ? 20.834 -5.514 24.023 1.00 53.19 95 ASP A N 1
ATOM 774 C CA . ASP A 1 95 ? 21.857 -5.243 25.035 1.00 53.19 95 ASP A CA 1
ATOM 775 C C . ASP A 1 95 ? 23.014 -4.446 24.408 1.00 53.19 95 ASP A C 1
ATOM 777 O O . ASP A 1 95 ? 23.632 -4.879 23.433 1.00 53.19 95 ASP A O 1
ATOM 781 N N . GLY A 1 96 ? 23.268 -3.246 24.940 1.00 59.97 96 GLY A N 1
ATOM 782 C CA . GLY A 1 96 ? 24.333 -2.346 24.485 1.00 59.97 96 GLY A CA 1
ATOM 783 C C . GLY A 1 96 ? 23.964 -1.320 23.399 1.00 59.97 96 GLY A C 1
ATOM 784 O O . GLY A 1 96 ? 24.838 -0.547 23.010 1.00 59.97 96 GLY A O 1
ATOM 785 N N . GLU A 1 97 ? 22.716 -1.247 22.910 1.00 50.47 97 GLU A N 1
ATOM 786 C CA . GLU A 1 97 ? 22.296 -0.156 22.005 1.00 50.47 97 GLU A CA 1
ATOM 787 C C . GLU A 1 97 ? 22.093 1.160 22.790 1.00 50.47 97 GLU A C 1
ATOM 789 O O . GLU A 1 97 ? 21.122 1.329 23.524 1.00 50.47 97 GLU A O 1
ATOM 794 N N . VAL A 1 98 ? 23.001 2.125 22.604 1.00 53.72 98 VAL A N 1
ATOM 795 C CA . VAL A 1 98 ? 22.804 3.527 23.014 1.00 53.72 98 VAL A CA 1
ATOM 796 C C . VAL A 1 98 ? 22.036 4.263 21.911 1.00 53.72 98 VAL A C 1
ATOM 798 O O . VAL A 1 98 ? 22.391 4.182 20.734 1.00 53.72 98 VAL A O 1
ATOM 801 N N . GLY A 1 99 ? 20.979 4.991 22.278 1.00 45.50 99 GLY A N 1
ATOM 802 C CA . GLY A 1 99 ? 20.197 5.811 21.353 1.00 45.50 99 GLY A CA 1
ATOM 803 C C . GLY A 1 99 ? 20.987 7.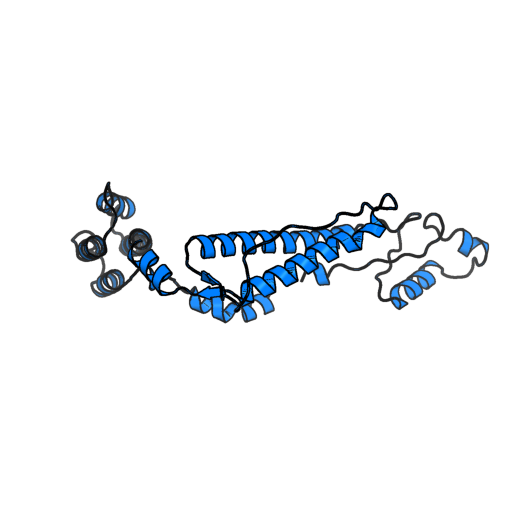008 20.810 1.00 45.50 99 GLY A C 1
ATOM 804 O O . GLY A 1 99 ? 21.292 7.925 21.560 1.00 45.50 99 GLY A O 1
ATOM 805 N N . SER A 1 100 ? 21.246 6.979 19.495 1.00 49.03 100 SER A N 1
ATOM 806 C CA . SER A 1 100 ? 21.736 8.042 18.592 1.00 49.03 100 SER A CA 1
ATOM 807 C C . SER A 1 100 ? 23.027 8.794 18.966 1.00 49.03 100 SER A C 1
ATOM 809 O O . SER A 1 100 ? 23.057 9.611 19.881 1.00 49.03 100 SER A O 1
ATOM 811 N N . SER A 1 101 ? 24.050 8.663 18.110 1.00 41.88 101 SER A N 1
ATOM 812 C CA . SER A 1 101 ? 25.182 9.592 17.998 1.00 41.88 101 SER A CA 1
ATOM 813 C C . SER A 1 101 ? 25.475 9.936 16.522 1.00 41.88 101 SER A C 1
ATOM 815 O O . SER A 1 101 ? 25.186 9.178 15.602 1.00 41.88 101 SER A O 1
ATOM 817 N N . THR A 1 102 ? 25.965 11.159 16.336 1.00 37.00 102 THR A N 1
ATOM 818 C CA . THR A 1 102 ? 26.125 12.018 15.142 1.00 37.00 102 THR A CA 1
ATOM 819 C C . THR A 1 102 ? 26.637 11.425 13.813 1.00 37.00 102 THR A C 1
ATOM 821 O O . THR A 1 102 ? 27.535 10.589 13.781 1.00 37.00 102 THR A O 1
ATOM 824 N N . MET A 1 103 ? 26.123 12.004 12.709 1.00 34.81 103 MET A N 1
ATOM 825 C CA . MET A 1 103 ? 26.542 11.833 11.302 1.00 34.81 103 MET A CA 1
ATOM 826 C C . MET A 1 103 ? 28.022 12.151 11.047 1.00 34.81 103 MET A C 1
ATOM 828 O O . MET A 1 103 ? 28.496 13.195 11.504 1.00 34.81 103 MET A O 1
ATOM 832 N N . PRO A 1 104 ? 28.680 11.390 10.152 1.00 33.03 104 PRO A N 1
ATOM 833 C CA . PRO A 1 104 ? 29.881 11.891 9.513 1.00 33.03 104 PRO A CA 1
ATOM 834 C C . PRO A 1 104 ? 29.877 11.746 7.969 1.00 33.03 104 PRO A C 1
ATOM 836 O O . PRO A 1 104 ? 29.659 10.678 7.407 1.00 33.03 104 PRO A O 1
ATOM 83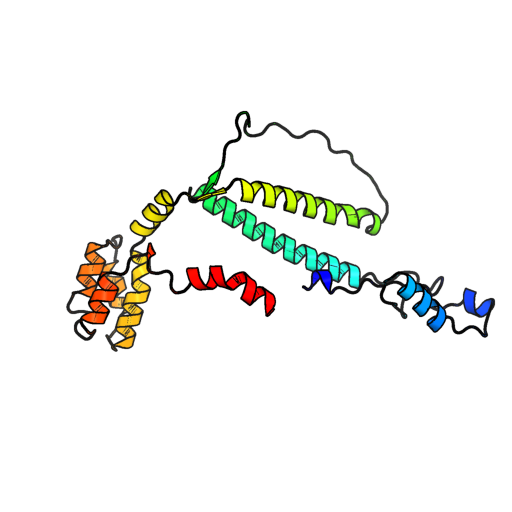9 N N . HIS A 1 105 ? 30.207 12.874 7.323 1.00 31.28 105 HIS A N 1
ATOM 840 C CA . HIS A 1 105 ? 30.785 13.050 5.977 1.00 31.28 105 HIS A CA 1
ATOM 841 C C . HIS A 1 105 ? 29.863 13.020 4.740 1.00 31.28 105 HIS A C 1
ATOM 843 O O . HIS A 1 105 ? 29.437 11.976 4.257 1.00 31.28 105 HIS A O 1
ATOM 849 N N . LYS A 1 106 ? 29.692 14.204 4.131 1.00 29.64 106 LYS A N 1
ATOM 850 C CA . LYS A 1 106 ? 29.164 14.400 2.775 1.00 29.64 106 LYS A CA 1
ATOM 851 C C . LYS A 1 106 ? 30.327 14.750 1.839 1.00 29.64 106 LYS A C 1
ATOM 853 O O . LYS A 1 106 ? 31.054 15.705 2.099 1.00 29.64 106 LYS A O 1
ATOM 858 N N . ARG A 1 107 ? 30.527 13.952 0.788 1.00 32.62 107 ARG A N 1
ATOM 859 C CA . ARG A 1 107 ? 31.378 14.285 -0.365 1.00 32.62 107 ARG A CA 1
ATOM 860 C C . ARG A 1 107 ? 30.460 14.672 -1.515 1.00 32.62 107 ARG A C 1
ATOM 862 O O . ARG A 1 107 ? 29.579 13.889 -1.863 1.00 32.62 107 ARG A O 1
ATOM 869 N N . ASP A 1 108 ? 30.684 15.846 -2.087 1.00 30.56 108 ASP A N 1
ATOM 870 C CA . ASP A 1 108 ? 30.019 16.260 -3.317 1.00 30.56 108 ASP A CA 1
ATOM 871 C C . ASP A 1 108 ? 30.690 15.591 -4.523 1.00 30.56 108 ASP A C 1
ATOM 873 O O . ASP A 1 108 ? 31.918 15.533 -4.621 1.00 30.56 108 ASP A O 1
ATOM 877 N N . LEU A 1 109 ? 29.869 15.084 -5.441 1.00 36.44 109 LEU A N 1
ATOM 878 C CA . LEU A 1 109 ? 30.274 14.708 -6.791 1.00 36.44 109 LEU A CA 1
ATOM 879 C C . LEU A 1 109 ? 29.525 15.632 -7.751 1.00 36.44 109 LEU A C 1
ATOM 881 O O . LEU A 1 109 ? 28.297 15.596 -7.822 1.00 36.44 109 LEU A O 1
ATOM 885 N N . THR A 1 110 ? 30.270 16.489 -8.443 1.00 39.44 110 THR A N 1
ATOM 886 C CA . THR A 1 110 ? 29.776 17.384 -9.489 1.00 39.44 110 THR A CA 1
ATOM 887 C C . THR A 1 110 ? 29.725 16.684 -10.851 1.00 39.44 110 THR A C 1
ATOM 889 O O . THR A 1 110 ? 30.608 15.906 -11.200 1.00 39.44 110 THR A O 1
ATOM 892 N N . ASP A 1 111 ? 28.655 17.006 -11.584 1.00 38.66 111 ASP A N 1
ATOM 893 C CA . ASP A 1 111 ? 28.377 16.881 -13.021 1.00 38.66 111 ASP A CA 1
ATOM 894 C C . ASP A 1 111 ? 28.682 15.581 -13.781 1.00 38.66 111 ASP A C 1
ATOM 896 O O . ASP A 1 111 ? 29.817 15.281 -14.133 1.00 38.66 111 ASP A O 1
ATOM 900 N N . SER A 1 112 ? 27.605 14.901 -14.208 1.00 36.12 112 SER A N 1
ATOM 901 C CA . SER A 1 112 ? 27.474 14.296 -15.547 1.00 36.12 112 SER A CA 1
ATOM 902 C C . SER A 1 112 ? 26.123 13.580 -15.681 1.00 36.12 112 SER A C 1
ATOM 904 O O . SER A 1 112 ? 25.949 12.505 -15.126 1.00 36.12 112 SER A O 1
ATOM 906 N N . THR A 1 113 ? 25.199 14.136 -16.475 1.00 50.25 113 THR A N 1
ATOM 907 C CA . THR A 1 113 ? 23.945 13.534 -16.998 1.00 50.25 113 THR A CA 1
ATOM 908 C C . THR A 1 113 ? 22.986 12.887 -15.979 1.00 50.25 113 THR A C 1
ATOM 910 O O . THR A 1 113 ? 23.346 12.011 -15.197 1.00 50.25 113 THR A O 1
ATOM 913 N N . VAL A 1 114 ? 21.700 13.241 -16.044 1.00 52.94 114 VAL A N 1
ATOM 914 C CA . VAL A 1 114 ? 20.641 12.693 -15.166 1.00 52.94 114 VAL A CA 1
ATOM 915 C C . VAL A 1 114 ? 20.645 11.149 -15.126 1.00 52.94 114 VAL A C 1
ATOM 917 O O . VAL A 1 114 ? 20.435 10.561 -14.067 1.00 52.94 114 VAL A O 1
ATOM 920 N N . LEU A 1 115 ? 21.028 10.481 -16.224 1.00 61.53 115 LEU A N 1
ATOM 921 C CA . LEU A 1 115 ? 21.130 9.017 -16.303 1.00 61.53 115 LEU A CA 1
ATOM 922 C C . LEU A 1 115 ? 22.210 8.389 -15.398 1.00 61.53 115 LEU A C 1
ATOM 924 O O . LEU A 1 115 ? 22.021 7.276 -14.915 1.00 61.53 115 LEU A O 1
ATOM 928 N N . ARG A 1 116 ? 23.321 9.072 -15.083 1.00 77.12 116 ARG A N 1
ATOM 929 C CA . ARG A 1 116 ? 24.340 8.516 -14.160 1.00 77.12 116 ARG A CA 1
ATOM 930 C C . ARG A 1 116 ? 23.912 8.561 -12.692 1.00 77.12 116 ARG A C 1
ATOM 932 O O . ARG A 1 116 ? 24.577 7.970 -11.848 1.00 77.12 116 ARG A O 1
ATOM 939 N N . ASN A 1 117 ? 22.794 9.223 -12.392 1.00 83.00 117 ASN A N 1
ATOM 940 C CA . ASN A 1 117 ? 22.246 9.347 -11.044 1.00 83.00 117 ASN A CA 1
ATOM 941 C C . ASN A 1 117 ? 21.059 8.412 -10.783 1.00 83.00 117 ASN A C 1
ATOM 943 O O . ASN A 1 117 ? 20.554 8.393 -9.662 1.00 83.00 117 ASN A O 1
ATOM 947 N N . MET A 1 118 ? 20.641 7.591 -11.758 1.00 85.12 118 MET A N 1
ATOM 948 C CA . MET A 1 118 ? 19.558 6.614 -11.558 1.00 85.12 118 MET A CA 1
ATOM 949 C C . MET A 1 118 ? 19.813 5.736 -10.324 1.00 85.12 118 MET A C 1
ATOM 951 O O . MET A 1 118 ? 18.920 5.528 -9.503 1.00 85.12 118 MET A O 1
ATOM 955 N N . GLY A 1 119 ? 21.064 5.300 -10.134 1.00 88.38 119 GLY A N 1
ATOM 956 C CA . GLY A 1 119 ? 21.471 4.488 -8.987 1.00 88.38 119 GLY A CA 1
ATOM 957 C C . GLY A 1 119 ? 21.263 5.163 -7.627 1.00 88.38 119 GLY A C 1
ATOM 958 O O . GLY A 1 119 ? 21.023 4.467 -6.648 1.00 88.38 119 GLY A O 1
ATOM 959 N N . VAL A 1 120 ? 21.283 6.498 -7.549 1.00 92.88 120 VAL A N 1
ATOM 960 C CA . VAL A 1 120 ? 21.080 7.232 -6.288 1.00 92.88 120 VAL A CA 1
ATOM 961 C C . VAL A 1 120 ? 19.649 7.051 -5.782 1.00 92.88 120 VAL A C 1
ATOM 963 O O . VAL A 1 120 ? 19.452 6.751 -4.605 1.00 92.88 120 VAL A O 1
ATOM 966 N N . GLY A 1 121 ? 18.650 7.171 -6.664 1.00 91.56 121 GLY A N 1
ATOM 967 C CA . GLY A 1 121 ? 17.241 6.981 -6.301 1.00 91.56 121 GLY A CA 1
ATOM 968 C C . GLY A 1 121 ? 16.946 5.554 -5.830 1.00 91.56 121 GLY A C 1
ATOM 969 O O . GLY A 1 121 ? 16.279 5.353 -4.810 1.00 91.56 121 GLY A O 1
ATOM 970 N N . PHE A 1 122 ? 17.511 4.558 -6.519 1.00 94.06 122 PHE A N 1
ATOM 971 C CA . PHE A 1 122 ? 17.412 3.159 -6.102 1.00 94.06 122 PHE A CA 1
ATOM 972 C C . PHE A 1 122 ? 18.132 2.893 -4.778 1.00 94.06 122 PHE A C 1
ATOM 974 O O . PHE A 1 122 ? 17.557 2.247 -3.908 1.00 94.06 122 PHE A O 1
ATOM 981 N N . ALA A 1 123 ? 19.345 3.420 -4.590 1.00 94.50 123 ALA A N 1
ATOM 982 C CA . ALA A 1 123 ? 20.116 3.223 -3.365 1.00 94.50 123 ALA A CA 1
ATOM 983 C C . ALA A 1 123 ? 19.402 3.804 -2.137 1.00 94.50 123 ALA A C 1
ATOM 985 O O . ALA A 1 123 ? 19.295 3.131 -1.116 1.00 94.50 123 ALA A O 1
ATOM 986 N N . GLN A 1 124 ? 18.852 5.019 -2.242 1.00 96.12 124 GLN A N 1
ATOM 987 C CA . GLN A 1 124 ? 18.065 5.623 -1.161 1.00 96.12 124 GLN A CA 1
ATOM 988 C C . GLN A 1 124 ? 16.814 4.796 -0.837 1.00 96.12 124 GLN A C 1
ATOM 990 O O . GLN A 1 124 ? 16.500 4.583 0.333 1.00 96.12 124 GLN A O 1
ATOM 995 N N . SER A 1 125 ? 16.133 4.279 -1.865 1.00 96.06 125 SER A N 1
ATOM 996 C CA . SER A 1 125 ? 14.971 3.402 -1.678 1.00 96.06 125 SER A CA 1
ATOM 997 C C . SER A 1 125 ? 15.366 2.101 -0.972 1.00 96.06 125 SER A C 1
ATOM 999 O O . SER A 1 125 ? 14.733 1.719 0.005 1.00 96.06 125 SER A O 1
ATOM 1001 N N . LEU A 1 126 ? 16.459 1.459 -1.395 1.00 96.25 126 LEU A N 1
ATOM 1002 C CA . LEU A 1 126 ? 16.942 0.217 -0.793 1.00 96.25 126 LEU A CA 1
ATOM 1003 C C . LEU A 1 126 ? 17.329 0.398 0.682 1.00 96.25 126 LEU A C 1
ATOM 1005 O O . LEU A 1 126 ? 16.905 -0.394 1.520 1.00 96.25 126 LEU A O 1
ATOM 1009 N N . ILE A 1 127 ? 18.053 1.472 1.011 1.00 96.00 127 ILE A N 1
ATOM 1010 C CA . ILE A 1 127 ? 18.391 1.815 2.402 1.00 96.00 127 ILE A CA 1
ATOM 1011 C C . ILE A 1 127 ? 17.115 1.985 3.237 1.00 96.00 127 ILE A C 1
ATOM 1013 O O . ILE A 1 127 ? 17.033 1.477 4.356 1.00 96.00 127 ILE A O 1
ATOM 1017 N N . ALA A 1 128 ? 16.098 2.665 2.695 1.00 94.88 128 ALA A N 1
ATOM 1018 C CA . ALA A 1 128 ? 14.816 2.826 3.373 1.00 94.88 128 ALA A CA 1
ATOM 1019 C C . ALA A 1 128 ? 14.096 1.482 3.583 1.00 94.88 128 ALA A C 1
ATOM 1021 O O . ALA A 1 128 ? 13.515 1.266 4.647 1.00 94.88 128 ALA A O 1
ATOM 1022 N N . PHE A 1 129 ? 14.160 0.563 2.614 1.00 97.06 129 PHE A N 1
ATOM 1023 C CA . PHE A 1 129 ? 13.554 -0.769 2.725 1.00 97.06 129 PHE A CA 1
ATOM 1024 C C . PHE A 1 129 ? 14.228 -1.596 3.819 1.00 97.06 129 PHE A C 1
ATOM 1026 O O . PHE A 1 129 ? 13.544 -2.153 4.676 1.00 97.06 129 PHE A O 1
ATOM 1033 N N . GLU A 1 130 ? 15.560 -1.628 3.846 1.00 96.06 130 GLU A N 1
ATOM 1034 C CA . GLU A 1 130 ? 16.322 -2.335 4.880 1.00 96.06 130 GLU A CA 1
ATOM 1035 C C . GLU A 1 130 ? 16.064 -1.757 6.276 1.00 96.06 130 GLU A C 1
ATOM 1037 O O . GLU A 1 130 ? 15.845 -2.504 7.234 1.00 96.06 130 GLU A O 1
ATOM 1042 N N . ALA A 1 131 ? 16.035 -0.426 6.398 1.00 92.50 131 ALA A N 1
ATOM 1043 C CA . ALA A 1 131 ? 15.725 0.247 7.654 1.00 92.50 131 ALA A CA 1
ATOM 1044 C C . ALA A 1 131 ? 14.298 -0.063 8.132 1.00 92.50 131 ALA A C 1
ATOM 1046 O O . ALA A 1 131 ? 14.102 -0.355 9.314 1.00 92.50 131 ALA A O 1
ATOM 1047 N N . CYS A 1 132 ? 13.319 -0.054 7.222 1.00 93.56 132 CYS A N 1
ATOM 1048 C CA . CYS A 1 132 ? 11.931 -0.396 7.523 1.00 93.56 132 CYS A CA 1
ATOM 1049 C C . CYS A 1 132 ? 11.800 -1.852 7.995 1.00 93.56 132 CYS A C 1
ATOM 1051 O O . CYS A 1 132 ? 11.249 -2.100 9.067 1.00 93.56 132 CYS A O 1
ATOM 1053 N N . LEU A 1 133 ? 12.387 -2.812 7.269 1.00 93.81 133 LEU A N 1
ATOM 1054 C CA . LEU A 1 133 ? 12.383 -4.231 7.650 1.00 93.81 133 LEU A CA 1
ATOM 1055 C C . LEU A 1 133 ? 13.040 -4.459 9.018 1.00 93.81 133 LEU A C 1
ATOM 1057 O O . LEU A 1 133 ? 12.507 -5.191 9.854 1.00 93.81 133 LEU A O 1
ATOM 1061 N N . LYS A 1 134 ? 14.169 -3.789 9.282 1.00 87.31 134 LYS A N 1
ATOM 1062 C CA . LYS A 1 134 ? 14.829 -3.820 10.593 1.00 87.31 134 LYS A CA 1
ATOM 1063 C C . LYS A 1 134 ? 13.932 -3.244 11.691 1.00 87.31 134 LYS A C 1
ATOM 1065 O O . LYS A 1 134 ? 13.904 -3.800 12.786 1.00 87.31 134 LYS A O 1
ATOM 1070 N N . GLY A 1 135 ? 13.226 -2.147 11.414 1.00 86.31 135 GLY A N 1
ATOM 1071 C CA . GLY A 1 135 ? 12.279 -1.516 12.334 1.00 86.31 135 GLY A CA 1
ATOM 1072 C C . GLY A 1 135 ? 11.111 -2.436 12.683 1.00 86.31 135 GLY A C 1
ATOM 1073 O O . GLY A 1 135 ? 10.878 -2.694 13.861 1.00 86.31 135 GLY A O 1
ATOM 1074 N N . ILE A 1 136 ? 10.451 -3.007 11.670 1.00 90.00 136 ILE A N 1
ATOM 1075 C CA . ILE A 1 136 ? 9.355 -3.977 11.837 1.00 90.00 136 ILE A CA 1
ATOM 1076 C C . ILE A 1 136 ? 9.804 -5.158 12.705 1.00 90.00 136 ILE A C 1
ATOM 1078 O O . ILE A 1 136 ? 9.100 -5.543 13.634 1.00 90.00 136 ILE A O 1
ATOM 1082 N N . GLY A 1 137 ? 11.008 -5.691 12.466 1.00 88.62 137 GLY A N 1
ATOM 1083 C CA . GLY A 1 137 ? 11.554 -6.808 13.242 1.00 88.62 137 GLY A CA 1
ATOM 1084 C C . GLY A 1 137 ? 11.779 -6.520 14.736 1.00 88.62 137 GLY A C 1
ATOM 1085 O O . GLY A 1 137 ? 11.986 -7.458 15.510 1.00 88.62 137 GLY A O 1
ATOM 1086 N N . LYS A 1 138 ? 11.745 -5.247 15.158 1.00 87.19 138 LYS A N 1
ATOM 1087 C CA . LYS A 1 138 ? 11.882 -4.826 16.561 1.00 87.19 138 LYS A CA 1
ATOM 1088 C C . LYS A 1 138 ? 10.544 -4.561 17.263 1.00 87.19 138 LYS A C 1
ATOM 1090 O O . LYS A 1 138 ? 10.568 -4.362 18.477 1.00 87.19 138 LYS A O 1
ATOM 1095 N N . LEU A 1 139 ? 9.419 -4.530 16.545 1.00 89.38 139 LEU A N 1
ATOM 1096 C CA . LEU A 1 139 ? 8.116 -4.198 17.126 1.00 89.38 139 LEU A CA 1
ATOM 1097 C C . LEU A 1 139 ? 7.589 -5.337 18.005 1.00 89.38 139 LEU A C 1
ATOM 1099 O O . LEU A 1 139 ? 7.561 -6.498 17.599 1.00 89.38 139 LEU A O 1
ATOM 1103 N N . GLU A 1 140 ? 7.121 -4.984 19.198 1.00 93.00 140 GLU A N 1
ATOM 1104 C CA . GLU A 1 140 ? 6.399 -5.875 20.105 1.00 93.00 140 GLU A CA 1
ATOM 1105 C C . GLU A 1 140 ? 5.054 -5.260 20.468 1.00 93.00 140 GLU A C 1
ATOM 1107 O O . GLU A 1 140 ? 4.990 -4.122 20.930 1.00 93.00 140 GLU A O 1
ATOM 1112 N N . LEU A 1 141 ? 3.972 -6.010 20.262 1.00 95.88 141 LEU A N 1
ATOM 1113 C CA . LEU A 1 141 ? 2.626 -5.539 20.563 1.00 95.88 141 LEU A CA 1
ATOM 1114 C C . LEU A 1 141 ? 2.454 -5.316 22.071 1.00 95.88 141 LEU A C 1
ATOM 1116 O O . LEU A 1 141 ? 2.728 -6.201 22.881 1.00 95.88 141 LEU A O 1
ATOM 1120 N N . ASN A 1 142 ? 1.929 -4.155 22.445 1.00 96.44 142 ASN A N 1
ATOM 1121 C CA . ASN A 1 142 ? 1.540 -3.841 23.811 1.00 96.44 142 ASN A CA 1
ATOM 1122 C C . ASN A 1 142 ? 0.024 -3.991 23.977 1.00 96.44 142 ASN A C 1
ATOM 1124 O O . ASN A 1 142 ? -0.700 -2.999 24.062 1.00 96.44 142 ASN A O 1
ATOM 1128 N N . ALA A 1 143 ? -0.447 -5.240 24.017 1.00 96.50 143 ALA A N 1
ATOM 1129 C CA . ALA A 1 143 ? -1.876 -5.556 24.090 1.00 96.50 143 ALA A CA 1
ATOM 1130 C C . ALA A 1 143 ? -2.579 -4.832 25.250 1.00 96.50 143 ALA A C 1
ATOM 1132 O O . ALA A 1 143 ? -3.611 -4.213 25.037 1.00 96.50 143 ALA A O 1
ATOM 1133 N N . ALA A 1 144 ? -1.954 -4.777 26.430 1.00 96.62 144 ALA A N 1
ATOM 1134 C CA . ALA A 1 144 ? -2.526 -4.110 27.599 1.00 96.62 144 ALA A CA 1
ATOM 1135 C C . ALA A 1 144 ? -2.839 -2.619 27.368 1.00 96.62 144 ALA A C 1
ATOM 1137 O O . ALA A 1 144 ? -3.872 -2.136 27.822 1.00 96.62 144 ALA A O 1
ATOM 1138 N N . ARG A 1 145 ? -1.973 -1.886 26.650 1.00 96.88 145 ARG A N 1
ATOM 1139 C CA . ARG A 1 145 ? -2.216 -0.467 26.333 1.00 96.88 145 ARG A CA 1
ATOM 1140 C C . ARG A 1 145 ? -3.343 -0.303 25.315 1.00 96.88 145 ARG A C 1
ATOM 1142 O O . ARG A 1 145 ? -4.112 0.643 25.421 1.00 96.88 145 ARG A O 1
ATOM 1149 N N . ILE A 1 146 ? -3.434 -1.212 24.347 1.00 97.12 146 ILE A N 1
ATOM 1150 C CA . ILE A 1 146 ? -4.516 -1.222 23.355 1.00 97.12 146 ILE A CA 1
ATOM 1151 C C . ILE A 1 146 ? -5.852 -1.533 24.039 1.00 97.12 146 ILE A C 1
ATOM 1153 O O . ILE A 1 146 ? -6.827 -0.825 23.815 1.00 97.12 146 ILE A O 1
ATOM 1157 N N . ASP A 1 147 ? -5.883 -2.539 24.914 1.00 96.62 147 ASP A N 1
ATOM 1158 C CA . ASP A 1 147 ? -7.078 -2.918 25.671 1.00 96.62 147 ASP A CA 1
ATOM 1159 C C . ASP A 1 147 ? -7.548 -1.779 26.584 1.00 96.62 147 ASP A C 1
ATOM 1161 O O . ASP A 1 147 ? -8.743 -1.502 26.666 1.00 96.62 147 ASP A O 1
ATOM 1165 N N . GLU A 1 148 ? -6.623 -1.079 27.246 1.00 96.25 148 GLU A N 1
ATOM 1166 C CA . GLU A 1 148 ? -6.932 0.122 28.029 1.00 96.25 148 GLU A CA 1
ATOM 1167 C C . GLU A 1 148 ? -7.572 1.218 27.164 1.00 96.25 148 GLU A C 1
ATOM 1169 O O . GLU A 1 148 ? -8.600 1.778 27.545 1.00 96.25 148 GLU A O 1
ATOM 1174 N N . ASP A 1 149 ? -6.994 1.511 25.997 1.00 96.06 149 ASP A N 1
ATOM 1175 C CA . ASP A 1 149 ? -7.509 2.534 25.083 1.00 96.06 149 ASP A CA 1
ATOM 1176 C C . ASP A 1 149 ? -8.917 2.180 24.576 1.00 96.06 149 ASP A C 1
ATOM 1178 O O . ASP A 1 149 ? -9.832 2.999 24.638 1.00 96.06 149 ASP A O 1
ATOM 1182 N N . LEU A 1 150 ? -9.125 0.919 24.181 1.00 96.06 150 LEU A N 1
ATOM 1183 C CA . LEU A 1 150 ? -10.425 0.402 23.752 1.00 96.06 150 LEU A CA 1
ATOM 1184 C C . LEU A 1 150 ? -11.467 0.455 24.872 1.00 96.06 150 LEU A C 1
ATOM 1186 O O . LEU A 1 150 ? -12.614 0.819 24.626 1.00 96.06 150 LEU A O 1
ATOM 1190 N N . ASN A 1 151 ? -11.091 0.121 26.107 1.00 93.06 151 ASN A N 1
ATOM 1191 C CA . ASN A 1 151 ? -12.009 0.177 27.243 1.00 93.06 151 ASN A CA 1
ATOM 1192 C C . ASN A 1 151 ? -12.461 1.611 27.556 1.00 93.06 151 ASN A C 1
ATOM 1194 O O . ASN A 1 151 ? -13.597 1.800 27.997 1.00 93.06 151 ASN A O 1
ATOM 1198 N N . ASN A 1 152 ? -11.619 2.607 27.270 1.00 93.19 152 ASN A N 1
ATOM 1199 C CA . ASN A 1 152 ? -11.925 4.021 27.480 1.00 93.19 152 ASN A CA 1
ATOM 1200 C C . ASN A 1 152 ? -12.718 4.670 26.332 1.00 93.19 152 ASN A C 1
ATOM 1202 O O . ASN A 1 152 ? -13.255 5.756 26.529 1.00 93.19 152 ASN A O 1
ATOM 1206 N N . ALA A 1 153 ? -12.829 4.015 25.173 1.00 92.88 153 ALA A N 1
ATOM 1207 C CA . ALA A 1 153 ? -13.462 4.557 23.969 1.00 92.88 153 ALA A CA 1
ATOM 1208 C C . ALA A 1 153 ? -14.858 3.955 23.707 1.00 92.88 153 ALA A C 1
ATOM 1210 O O . ALA A 1 153 ? -15.132 3.428 22.628 1.00 92.88 153 ALA A O 1
ATOM 1211 N N . GLN A 1 154 ? -15.762 3.974 24.693 1.00 92.06 154 GLN A N 1
ATOM 1212 C CA . GLN A 1 154 ? -17.094 3.359 24.540 1.00 92.06 154 GLN A CA 1
ATOM 1213 C C . GLN A 1 154 ? -17.958 4.057 23.479 1.00 92.06 154 GLN A C 1
ATOM 1215 O O . GLN A 1 154 ? -18.847 3.426 22.908 1.00 92.06 154 GLN A O 1
ATOM 1220 N N . GLU A 1 155 ? -17.697 5.332 23.179 1.00 91.19 155 GLU A N 1
ATOM 1221 C CA . GLU A 1 155 ? -18.398 6.144 22.178 1.00 91.19 155 GLU A CA 1
ATOM 1222 C C . GLU A 1 155 ? -18.464 5.495 20.791 1.00 91.19 155 GLU A C 1
ATOM 1224 O O . GLU A 1 155 ? -19.433 5.713 20.061 1.00 91.19 155 GLU A O 1
ATOM 1229 N N . VAL A 1 156 ? -17.498 4.637 20.444 1.00 93.00 156 VAL A N 1
ATOM 1230 C CA . VAL A 1 156 ? -17.481 3.922 19.158 1.00 93.00 156 VAL A CA 1
ATOM 1231 C C . VAL A 1 156 ? -18.665 2.961 19.006 1.00 93.00 156 VAL A C 1
ATOM 1233 O O . VAL A 1 156 ? -19.081 2.662 17.889 1.00 93.00 156 VAL A O 1
ATOM 1236 N N . LEU A 1 157 ? -19.269 2.521 20.118 1.00 94.06 157 LEU A N 1
ATOM 1237 C CA . LEU A 1 157 ? -20.452 1.656 20.121 1.00 94.06 157 LEU A CA 1
ATOM 1238 C C . LEU A 1 157 ? -21.755 2.402 19.798 1.00 94.06 157 LEU A C 1
ATOM 1240 O O . LEU A 1 157 ? -22.790 1.765 19.599 1.00 94.06 157 LEU A O 1
ATOM 1244 N N . ALA A 1 158 ? -21.733 3.733 19.675 1.00 92.50 158 ALA A N 1
ATOM 1245 C CA . ALA A 1 158 ? -22.906 4.481 19.229 1.00 92.50 158 ALA A CA 1
ATOM 1246 C C . ALA A 1 158 ? -23.361 4.038 17.826 1.00 92.50 158 ALA A C 1
ATOM 1248 O O . ALA A 1 158 ? -24.560 3.925 17.567 1.00 92.50 158 ALA A O 1
ATOM 1249 N N . GLU A 1 159 ? -22.418 3.739 16.925 1.00 94.25 159 GLU A N 1
ATOM 1250 C CA . GLU A 1 159 ? -22.716 3.319 15.555 1.00 94.25 159 GLU A CA 1
ATOM 1251 C C . GLU A 1 159 ? -23.493 1.987 15.450 1.00 94.25 159 GLU A C 1
ATOM 1253 O O . GLU A 1 159 ? -24.542 1.959 14.787 1.00 94.25 159 GLU A O 1
ATOM 1258 N N . PRO A 1 160 ? -23.060 0.878 16.078 1.00 95.19 160 PRO A N 1
ATOM 1259 C CA . PRO A 1 160 ? -23.813 -0.370 16.014 1.00 95.19 160 PRO A CA 1
ATOM 1260 C C . PRO A 1 160 ? -25.201 -0.237 16.653 1.00 95.19 160 PRO A C 1
ATOM 1262 O O . PRO A 1 160 ? -26.169 -0.781 16.115 1.00 95.19 160 PRO A O 1
ATOM 1265 N N . ILE A 1 161 ? -25.339 0.550 17.727 1.00 94.50 161 ILE A N 1
ATOM 1266 C CA . ILE A 1 161 ? -26.632 0.794 18.381 1.00 94.50 161 ILE A CA 1
ATOM 1267 C C . ILE A 1 161 ? -27.585 1.540 17.440 1.00 94.50 161 ILE A C 1
ATOM 1269 O O . ILE A 1 161 ? -28.686 1.045 17.184 1.00 94.50 161 ILE A O 1
ATOM 1273 N N . GLN A 1 162 ? -27.170 2.670 16.841 1.00 94.19 162 GLN A N 1
ATOM 1274 C CA . GLN A 1 162 ? -28.030 3.389 15.885 1.00 94.19 162 GLN A CA 1
ATOM 1275 C C . GLN A 1 162 ? -28.413 2.513 14.690 1.00 94.19 162 GLN A C 1
ATOM 1277 O O . GLN A 1 162 ? -29.515 2.634 14.158 1.00 94.19 162 GLN A O 1
ATOM 1282 N N . THR A 1 163 ? -27.520 1.623 14.260 1.00 95.56 163 THR A N 1
ATOM 1283 C CA . THR A 1 163 ? -27.753 0.748 13.109 1.00 95.56 163 THR A CA 1
ATOM 1284 C C . THR A 1 163 ? -28.837 -0.281 13.423 1.00 95.56 163 THR A C 1
ATOM 1286 O O . THR A 1 163 ? -29.750 -0.484 12.620 1.00 95.56 163 THR A O 1
ATOM 1289 N N . VAL A 1 164 ? -28.809 -0.877 14.618 1.00 96.38 164 VAL A N 1
ATOM 1290 C CA . VAL A 1 164 ? -29.870 -1.784 15.082 1.00 96.38 164 VAL A CA 1
ATOM 1291 C C . VAL A 1 164 ? -31.185 -1.036 15.306 1.00 96.38 164 VAL A C 1
ATOM 1293 O O . VAL A 1 164 ? -32.233 -1.522 14.888 1.00 96.38 164 VAL A O 1
ATOM 1296 N N . MET A 1 165 ? -31.150 0.168 15.879 1.00 95.56 165 MET A N 1
ATOM 1297 C CA . MET A 1 165 ? -32.341 1.014 16.023 1.00 95.56 165 MET A CA 1
ATOM 1298 C C . MET A 1 165 ? -33.001 1.294 14.662 1.00 95.56 165 MET A C 1
ATOM 1300 O O . MET A 1 165 ? -34.213 1.137 14.519 1.00 95.56 165 MET A O 1
ATOM 1304 N N . ARG A 1 166 ? -32.204 1.625 13.633 1.00 95.44 166 ARG A N 1
ATOM 1305 C CA . ARG A 1 166 ? -32.691 1.813 12.254 1.00 95.44 166 ARG A CA 1
ATOM 1306 C C . ARG A 1 166 ? -33.311 0.542 11.682 1.00 95.44 166 ARG A C 1
ATOM 1308 O O . ARG A 1 166 ? -34.371 0.623 11.073 1.00 95.44 166 ARG A O 1
ATOM 1315 N N . ARG A 1 167 ? -32.690 -0.624 11.897 1.00 96.75 167 ARG A N 1
ATOM 1316 C CA . ARG A 1 167 ? -33.222 -1.926 11.448 1.00 96.75 167 ARG A CA 1
ATOM 1317 C C . ARG A 1 167 ? -34.638 -2.192 11.972 1.00 96.75 167 ARG A C 1
ATOM 1319 O O . ARG A 1 167 ? -35.426 -2.815 11.268 1.00 96.75 167 ARG A O 1
ATOM 1326 N N . TYR A 1 168 ? -34.952 -1.718 13.177 1.00 95.94 168 TYR A N 1
ATOM 1327 C CA . TYR A 1 168 ? -36.258 -1.886 13.820 1.00 95.94 168 TYR A CA 1
ATOM 1328 C C . TYR A 1 168 ? -37.149 -0.638 13.759 1.00 95.94 168 TYR A C 1
ATOM 1330 O O . TYR A 1 168 ? -38.120 -0.545 14.504 1.00 95.94 168 TYR A O 1
ATOM 1338 N N . ASN A 1 169 ? -36.858 0.304 12.854 1.00 94.50 169 ASN A N 1
ATOM 1339 C CA . ASN A 1 169 ? -37.642 1.526 12.635 1.00 94.50 169 ASN A CA 1
ATOM 1340 C C . ASN A 1 169 ? -37.823 2.407 13.886 1.00 94.50 169 ASN A C 1
ATOM 1342 O O . ASN A 1 169 ? -38.814 3.126 13.998 1.00 94.50 169 ASN A O 1
ATOM 1346 N N . VAL A 1 170 ? -36.870 2.386 14.821 1.00 93.44 170 VAL A N 1
ATOM 1347 C CA . VAL A 1 170 ? -36.871 3.327 15.948 1.00 93.44 170 VAL A CA 1
ATOM 1348 C C . VAL A 1 170 ? -36.613 4.736 15.411 1.00 93.44 170 VAL A C 1
ATOM 1350 O O . VAL A 1 170 ? -35.636 4.974 14.695 1.00 93.44 170 VAL A O 1
ATOM 1353 N N . GLU A 1 171 ? -37.486 5.682 15.751 1.00 93.38 171 GLU A N 1
ATOM 1354 C CA . GLU A 1 171 ? -37.375 7.060 15.275 1.00 93.38 171 GLU A CA 1
ATOM 1355 C C . GLU A 1 171 ? -36.154 7.784 15.859 1.00 93.38 171 GLU A C 1
ATOM 1357 O O . GLU A 1 171 ? -35.823 7.631 17.033 1.00 93.38 171 GLU A O 1
ATOM 1362 N N . LYS A 1 172 ? -35.524 8.647 15.050 1.00 92.06 172 LYS A N 1
ATOM 1363 C CA . LYS A 1 172 ? -34.458 9.582 15.475 1.00 92.06 172 LYS A CA 1
ATOM 1364 C C . LYS A 1 172 ? -33.312 8.933 16.291 1.00 92.06 172 LYS A C 1
ATOM 1366 O O . LYS A 1 172 ? -32.980 9.404 17.382 1.00 92.06 172 LYS A O 1
ATOM 1371 N N . PRO A 1 173 ? -32.689 7.843 15.798 1.00 90.00 173 PRO A N 1
ATOM 1372 C CA . PRO A 1 173 ? -31.706 7.078 16.567 1.00 90.00 173 PRO A CA 1
ATOM 1373 C C . PRO A 1 173 ? -30.418 7.858 16.852 1.00 90.00 173 PRO A C 1
ATOM 1375 O O . PRO A 1 173 ? -29.852 7.744 17.937 1.00 90.00 173 PRO A O 1
ATOM 1378 N N . TYR A 1 174 ? -29.980 8.697 15.908 1.00 88.12 174 TYR A N 1
ATOM 1379 C CA . TYR A 1 174 ? -28.801 9.544 16.084 1.00 88.12 174 TYR A CA 1
ATOM 1380 C C . TYR A 1 174 ? -29.026 10.595 17.178 1.00 88.12 174 TYR A C 1
ATOM 1382 O O . TYR A 1 174 ? -28.170 10.808 18.032 1.00 88.12 174 TYR A O 1
ATOM 1390 N N . GLU A 1 175 ? -30.193 11.237 17.186 1.00 90.25 175 GLU A N 1
ATOM 1391 C CA . GLU A 1 175 ? -30.547 12.268 18.158 1.00 90.25 175 GLU A CA 1
ATOM 1392 C C . GLU A 1 175 ? -30.682 11.695 19.572 1.00 90.25 175 GLU A C 1
ATOM 1394 O O . GLU A 1 175 ? -30.235 12.336 20.524 1.00 90.25 175 GLU A O 1
ATOM 1399 N N . LYS A 1 176 ? -31.239 10.483 19.709 1.00 90.12 176 LYS A N 1
ATOM 1400 C CA . LYS A 1 176 ? -31.345 9.766 20.991 1.00 90.12 176 LYS A CA 1
ATOM 1401 C C . LYS A 1 176 ? -29.967 9.451 21.582 1.00 90.12 176 LYS A C 1
ATOM 1403 O O . LYS A 1 176 ? -29.723 9.754 22.746 1.00 90.12 176 LYS A O 1
ATOM 1408 N N . LEU A 1 177 ? -29.032 8.949 20.770 1.00 87.88 177 LEU A N 1
ATOM 1409 C CA . LEU A 1 177 ? -27.651 8.698 21.209 1.00 87.88 177 LEU A CA 1
ATOM 1410 C C . LEU A 1 177 ? -26.872 9.990 21.484 1.00 87.88 177 LEU A C 1
ATOM 1412 O O . LEU A 1 177 ? -26.136 10.077 22.460 1.00 87.88 177 LEU A O 1
ATOM 1416 N N . LYS A 1 178 ? -27.072 11.038 20.681 1.00 86.81 178 LYS A N 1
ATOM 1417 C CA . LYS A 1 178 ? -26.453 12.348 20.927 1.00 86.81 178 LYS A CA 1
ATOM 1418 C C . LYS A 1 178 ? -26.934 12.981 22.235 1.00 86.81 178 LYS A C 1
ATOM 1420 O O . LYS A 1 178 ? -26.174 13.704 22.876 1.00 86.81 178 LYS A O 1
ATOM 1425 N N . ALA A 1 179 ? -28.189 12.746 22.621 1.00 87.00 179 ALA A N 1
ATOM 1426 C CA . ALA A 1 179 ? -28.713 13.185 23.910 1.00 87.00 179 ALA A CA 1
ATOM 1427 C C . ALA A 1 179 ? -28.037 12.447 25.078 1.00 87.00 179 ALA A C 1
ATOM 1429 O O . ALA A 1 179 ? -27.731 13.089 26.081 1.00 87.00 179 ALA A O 1
ATOM 1430 N N . LEU A 1 180 ? -27.738 11.150 24.915 1.00 83.94 180 LEU A N 1
ATOM 1431 C CA . LEU A 1 180 ? -27.037 10.327 25.907 1.00 83.94 180 LEU A CA 1
ATOM 1432 C C . LEU A 1 180 ? -25.612 10.832 26.193 1.00 83.94 180 LEU A C 1
ATOM 1434 O O . LEU A 1 180 ? -25.176 10.821 27.338 1.00 83.94 180 LEU A O 1
ATOM 1438 N N . THR A 1 181 ? -24.895 11.313 25.174 1.00 80.38 181 THR A N 1
ATOM 1439 C CA . THR A 1 181 ? -23.483 11.728 25.294 1.00 80.38 181 THR A CA 1
ATOM 1440 C C . THR A 1 181 ? -23.291 13.242 25.426 1.00 80.38 181 THR A C 1
ATOM 1442 O O . THR A 1 181 ? -22.181 13.760 25.267 1.00 80.38 181 THR A O 1
ATOM 1445 N N . ARG A 1 182 ? -24.360 14.015 25.663 1.00 81.50 182 ARG A N 1
ATOM 1446 C CA . ARG A 1 182 ? -24.277 15.481 25.669 1.00 81.50 182 ARG A CA 1
ATOM 1447 C C . ARG A 1 182 ? -23.543 15.991 26.914 1.00 81.50 182 ARG A C 1
ATOM 1449 O O . ARG A 1 182 ? -24.146 16.202 27.959 1.00 81.50 182 ARG A O 1
ATOM 1456 N N . GLY A 1 183 ? -22.252 16.285 26.756 1.00 76.50 183 GLY A N 1
ATOM 1457 C CA . GLY A 1 183 ? -21.419 16.921 27.785 1.00 76.50 183 GLY A CA 1
ATOM 1458 C C . GLY A 1 183 ? -20.774 15.953 28.779 1.00 76.50 183 GLY A C 1
ATOM 1459 O O . GLY A 1 183 ? -20.213 16.413 29.770 1.00 76.50 183 GLY A O 1
ATOM 1460 N N . GLN A 1 184 ? -20.839 14.643 28.525 1.00 81.81 184 GLN A N 1
ATOM 1461 C CA . GLN A 1 184 ? -20.197 13.608 29.338 1.00 81.81 184 GLN A CA 1
ATOM 1462 C C . GLN A 1 184 ? -19.599 12.520 28.440 1.00 81.81 184 GLN A C 1
ATOM 1464 O O . GLN A 1 184 ? -20.114 12.258 27.351 1.00 81.81 184 GLN A O 1
ATOM 1469 N N . ALA A 1 185 ? -18.505 11.905 28.894 1.00 82.94 185 ALA A N 1
ATOM 1470 C CA . ALA A 1 185 ? -17.935 10.732 28.239 1.00 82.94 185 ALA A CA 1
ATOM 1471 C C . ALA A 1 185 ? -18.907 9.552 28.363 1.00 82.94 185 ALA A C 1
ATOM 1473 O O . ALA A 1 185 ? -19.513 9.359 29.418 1.00 82.94 185 ALA A O 1
ATOM 1474 N N . MET A 1 186 ? -19.063 8.769 27.294 1.00 85.50 186 MET A N 1
ATOM 1475 C CA . MET A 1 186 ? -19.931 7.597 27.335 1.00 85.50 186 MET A CA 1
ATOM 1476 C C . MET A 1 186 ? -19.258 6.510 28.172 1.00 85.50 186 MET A C 1
ATOM 1478 O O . MET A 1 186 ? -18.143 6.097 27.869 1.00 85.50 186 MET A O 1
ATOM 1482 N N . THR A 1 187 ? -19.919 6.051 29.233 1.00 90.69 187 THR A N 1
ATOM 1483 C CA . THR A 1 187 ? -19.428 4.927 30.039 1.00 90.69 187 THR A CA 1
ATOM 1484 C C . THR A 1 187 ? -20.087 3.624 29.608 1.00 90.69 187 THR A C 1
ATOM 1486 O O . THR A 1 187 ? -21.112 3.613 28.917 1.00 90.69 187 THR A O 1
ATOM 1489 N N . ARG A 1 188 ? -19.503 2.501 30.040 1.00 90.25 188 ARG A N 1
ATOM 1490 C CA . ARG A 1 188 ? -20.075 1.176 29.798 1.00 90.25 188 ARG A CA 1
ATOM 1491 C C . ARG A 1 188 ? -21.497 1.074 30.349 1.00 90.25 188 ARG A C 1
ATOM 1493 O O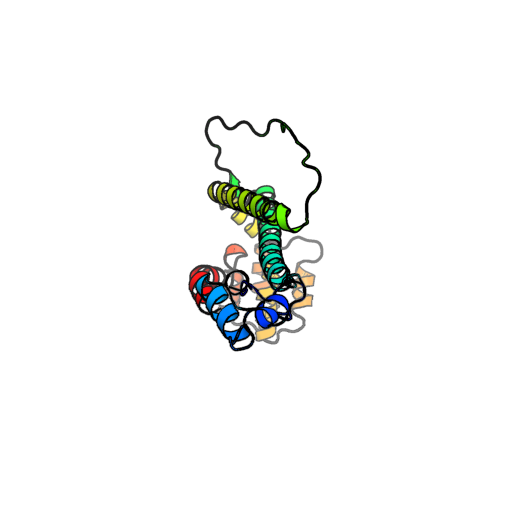 . ARG A 1 188 ? -22.388 0.628 29.632 1.00 90.25 188 ARG A O 1
ATOM 1500 N N . ASP A 1 189 ? -21.693 1.523 31.582 1.00 91.69 189 ASP A N 1
ATOM 1501 C CA . ASP A 1 189 ? -22.982 1.442 32.268 1.00 91.69 189 ASP A CA 1
ATOM 1502 C C . ASP A 1 189 ? -24.037 2.286 31.551 1.00 91.69 189 ASP A C 1
ATOM 1504 O O . ASP A 1 189 ? -25.105 1.777 31.235 1.00 91.69 189 ASP A O 1
ATOM 1508 N N . MET A 1 190 ? -23.698 3.519 31.147 1.00 90.75 190 MET A N 1
ATOM 1509 C CA . MET A 1 190 ? -24.604 4.373 30.365 1.00 90.75 190 MET A CA 1
ATOM 1510 C C . MET A 1 190 ? -25.053 3.711 29.058 1.00 90.75 190 MET A C 1
ATOM 1512 O O . MET A 1 190 ? -26.207 3.848 28.655 1.00 90.75 190 MET A O 1
ATOM 1516 N N . MET A 1 191 ? -24.144 3.005 28.382 1.00 91.00 191 MET A N 1
ATOM 1517 C CA . MET A 1 191 ? -24.460 2.294 27.146 1.00 91.00 191 MET A CA 1
ATOM 1518 C C . MET A 1 191 ? -25.395 1.107 27.411 1.00 91.00 191 MET A C 1
ATOM 1520 O O . MET A 1 191 ? -26.411 0.966 26.731 1.00 91.00 191 MET A O 1
ATOM 1524 N N . VAL A 1 192 ? -25.089 0.281 28.417 1.00 92.19 192 VAL A N 1
ATOM 1525 C CA . VAL A 1 192 ? -25.915 -0.882 28.784 1.00 92.19 192 VAL A CA 1
ATOM 1526 C C . VAL A 1 192 ? -27.306 -0.442 29.249 1.00 92.19 192 VAL A C 1
ATOM 1528 O O . VAL A 1 192 ? -28.304 -1.031 28.828 1.00 92.19 192 VAL A O 1
ATOM 1531 N N . ASP A 1 193 ? -27.391 0.623 30.044 1.00 93.06 193 ASP A N 1
ATOM 1532 C CA . ASP A 1 193 ? -28.654 1.208 30.498 1.00 93.06 193 ASP A CA 1
ATOM 1533 C C . ASP A 1 193 ? -29.484 1.729 29.322 1.00 93.06 193 ASP A C 1
ATOM 1535 O O . ASP A 1 193 ? -30.689 1.488 29.256 1.00 93.06 193 ASP A O 1
ATOM 1539 N N . PHE A 1 194 ? -28.848 2.387 28.348 1.00 92.50 194 PHE A N 1
ATOM 1540 C CA . PHE A 1 194 ? -29.529 2.849 27.140 1.00 92.50 194 PHE A CA 1
ATOM 1541 C C . PHE A 1 194 ? -30.078 1.684 26.308 1.00 92.50 194 PHE A C 1
ATOM 1543 O O . PHE A 1 194 ? -31.229 1.727 25.875 1.00 92.50 194 PHE A O 1
ATOM 1550 N N . VAL A 1 195 ? -29.284 0.625 26.114 1.00 92.50 195 VAL A N 1
ATOM 1551 C CA . VAL A 1 195 ? -29.697 -0.567 25.355 1.00 92.50 195 VAL A CA 1
ATOM 1552 C C . VAL A 1 195 ? -30.866 -1.294 26.023 1.00 92.50 195 VAL A C 1
ATOM 1554 O O . VAL A 1 195 ? -31.733 -1.816 25.323 1.00 92.50 195 VAL A O 1
ATOM 1557 N N . ASN A 1 196 ? -30.913 -1.309 27.357 1.00 91.62 196 ASN A N 1
ATOM 1558 C CA . ASN A 1 196 ? -32.001 -1.909 28.133 1.00 91.62 196 ASN A CA 1
ATOM 1559 C C . ASN A 1 196 ? -33.183 -0.957 28.383 1.00 91.62 196 ASN A C 1
ATOM 1561 O O . ASN A 1 196 ? -34.198 -1.375 28.940 1.00 91.62 196 ASN A O 1
ATOM 1565 N N . GLY A 1 197 ? -33.058 0.308 27.987 1.00 90.88 197 GLY A N 1
ATOM 1566 C CA . GLY A 1 197 ? -34.068 1.332 28.192 1.00 90.88 197 GLY A CA 1
ATOM 1567 C C . GLY A 1 197 ? -35.223 1.268 27.194 1.00 90.88 197 GLY A C 1
ATOM 1568 O O . GLY A 1 197 ? -35.202 0.560 26.185 1.00 90.88 197 GLY A O 1
ATOM 1569 N N . ASN A 1 198 ? -36.231 2.100 27.454 1.00 89.88 198 ASN A N 1
ATOM 1570 C CA . ASN A 1 198 ? -37.451 2.183 26.644 1.00 89.88 198 ASN A CA 1
ATOM 1571 C C . ASN A 1 198 ? -37.175 2.595 25.187 1.00 89.88 198 ASN A C 1
ATOM 1573 O O . ASN A 1 198 ? -37.953 2.285 24.290 1.00 89.88 198 ASN A O 1
ATOM 1577 N N . GLU A 1 199 ? -36.043 3.255 24.929 1.00 88.56 199 GLU A N 1
ATOM 1578 C CA . GLU A 1 199 ? -35.659 3.695 23.585 1.00 88.56 199 GLU A CA 1
ATOM 1579 C C . GLU A 1 199 ? -35.397 2.539 22.609 1.00 88.56 199 GLU A C 1
ATOM 1581 O O . GLU A 1 199 ? -35.454 2.733 21.394 1.00 88.56 199 GLU A O 1
ATOM 1586 N N . LEU A 1 200 ? -35.146 1.331 23.124 1.00 91.75 200 LEU A N 1
ATOM 1587 C CA . LEU A 1 200 ? -34.977 0.104 22.346 1.00 91.75 200 LEU A CA 1
ATOM 1588 C C . LEU A 1 200 ? -36.102 -0.916 22.614 1.00 91.75 200 LEU A C 1
ATOM 1590 O O . LEU A 1 200 ? -35.933 -2.107 22.348 1.00 91.75 200 LEU A O 1
ATOM 1594 N N . GLU A 1 201 ? -37.273 -0.491 23.100 1.00 91.25 201 GLU A N 1
ATOM 1595 C CA . GLU A 1 201 ? -38.391 -1.403 23.398 1.00 91.25 201 GLU A CA 1
ATOM 1596 C C . GLU A 1 201 ? -38.816 -2.231 22.169 1.00 91.25 201 GLU A C 1
ATOM 1598 O O . GLU A 1 201 ? -39.031 -3.439 22.282 1.00 91.25 201 GLU A O 1
ATOM 1603 N N . ALA A 1 202 ? -38.815 -1.608 20.983 1.00 91.75 202 ALA A N 1
ATOM 1604 C CA . ALA A 1 202 ? -39.117 -2.249 19.699 1.00 91.75 202 ALA A CA 1
ATOM 1605 C C . ALA A 1 202 ? -38.041 -3.246 19.213 1.00 91.75 202 ALA A C 1
ATOM 1607 O O . ALA A 1 202 ? -38.290 -4.023 18.290 1.00 91.75 202 ALA A O 1
ATOM 1608 N N . VAL A 1 203 ? -36.842 -3.233 19.804 1.00 94.19 203 VAL A N 1
ATOM 1609 C CA . VAL A 1 203 ? -35.741 -4.141 19.451 1.00 94.19 203 VAL A CA 1
ATOM 1610 C C . VAL A 1 203 ? -35.914 -5.464 20.210 1.00 94.19 203 VAL A C 1
ATOM 1612 O O . VAL A 1 203 ? -36.027 -5.446 21.435 1.00 94.19 203 VAL A O 1
ATOM 1615 N N . PRO A 1 204 ? -35.890 -6.634 19.544 1.00 96.06 204 PRO A N 1
ATOM 1616 C CA . PRO A 1 204 ? -35.996 -7.928 20.213 1.00 96.06 204 PRO A CA 1
ATOM 1617 C C . PRO A 1 204 ? -34.938 -8.129 21.303 1.00 96.06 204 PRO A C 1
ATOM 1619 O O . PRO A 1 204 ? -33.784 -7.725 21.151 1.00 96.06 204 PRO A O 1
ATOM 1622 N N . ALA A 1 205 ? -35.307 -8.843 22.370 1.00 94.25 205 ALA A N 1
ATOM 1623 C CA . ALA A 1 205 ? -34.431 -9.077 23.521 1.00 94.25 205 ALA A CA 1
ATOM 1624 C C . ALA A 1 205 ? -33.072 -9.694 23.142 1.00 94.25 205 ALA A C 1
ATOM 1626 O O . ALA A 1 205 ? -32.056 -9.306 23.707 1.00 94.25 205 ALA A O 1
ATOM 1627 N N . ALA A 1 206 ? -33.036 -10.593 22.152 1.00 95.62 206 ALA A N 1
ATOM 1628 C CA . ALA A 1 206 ? -31.793 -11.198 21.670 1.00 95.62 206 ALA A CA 1
ATOM 1629 C C . ALA A 1 206 ? -30.832 -10.174 21.033 1.00 95.62 206 ALA A C 1
ATOM 1631 O O . ALA A 1 206 ? -29.624 -10.243 21.243 1.00 95.62 206 ALA A O 1
ATOM 1632 N N . ASP A 1 207 ? -31.356 -9.198 20.284 1.00 95.19 207 ASP A N 1
ATOM 1633 C CA . ASP A 1 207 ? -30.536 -8.145 19.679 1.00 95.19 207 ASP A CA 1
ATOM 1634 C C . ASP A 1 207 ? -30.082 -7.112 20.720 1.00 95.19 207 ASP A C 1
ATOM 1636 O O . ASP A 1 207 ? -28.943 -6.650 20.651 1.00 95.19 207 ASP A O 1
ATOM 1640 N N . ARG A 1 208 ? -30.922 -6.804 21.720 1.00 95.06 208 ARG A N 1
ATOM 1641 C CA . ARG A 1 208 ? -30.517 -5.986 22.876 1.00 95.06 208 ARG A CA 1
ATOM 1642 C C . ARG A 1 208 ? -29.417 -6.661 23.695 1.00 95.06 208 ARG A C 1
ATOM 1644 O O . ARG A 1 208 ? -28.422 -6.015 23.995 1.00 95.06 208 ARG A O 1
ATOM 1651 N N . ALA A 1 209 ? -29.544 -7.957 23.985 1.00 95.00 209 ALA A N 1
ATOM 1652 C CA . ALA A 1 209 ? -28.513 -8.723 24.689 1.00 95.00 209 ALA A CA 1
ATOM 1653 C C . ALA A 1 209 ? -27.177 -8.690 23.932 1.00 95.00 209 ALA A C 1
ATOM 1655 O O . ALA A 1 209 ? -26.145 -8.371 24.512 1.00 95.00 209 ALA A O 1
ATOM 1656 N N . ARG A 1 210 ? -27.206 -8.895 22.608 1.00 95.38 210 ARG A N 1
ATOM 1657 C CA . ARG A 1 210 ? -26.006 -8.804 21.766 1.00 95.38 210 ARG A CA 1
ATOM 1658 C C . ARG A 1 210 ? -25.349 -7.418 21.808 1.00 95.38 210 ARG A C 1
ATOM 1660 O O . ARG A 1 210 ? -24.126 -7.333 21.862 1.00 95.38 210 ARG A O 1
ATOM 1667 N N . LEU A 1 211 ? -26.132 -6.336 21.776 1.00 95.75 211 LEU A N 1
ATOM 1668 C CA . LEU A 1 211 ? -25.605 -4.972 21.929 1.00 95.75 211 LEU A CA 1
ATOM 1669 C C . LEU A 1 211 ? -25.025 -4.737 23.332 1.00 95.75 211 LEU A C 1
ATOM 1671 O O . LEU A 1 211 ? -23.963 -4.138 23.458 1.00 95.75 211 LEU A O 1
ATOM 1675 N N . ALA A 1 212 ? -25.689 -5.247 24.370 1.00 94.81 212 ALA A N 1
ATOM 1676 C CA . ALA A 1 212 ? -25.254 -5.126 25.758 1.00 94.81 212 ALA A CA 1
ATOM 1677 C C . ALA A 1 212 ? -23.997 -5.951 26.078 1.00 94.81 212 ALA A C 1
ATOM 1679 O O . ALA A 1 212 ? -23.297 -5.628 27.032 1.00 94.81 212 ALA A O 1
ATOM 1680 N N . GLU A 1 213 ? -23.688 -6.992 25.302 1.00 95.62 213 GLU A N 1
ATOM 1681 C CA . GLU A 1 213 ? -22.445 -7.771 25.401 1.00 95.62 213 GLU A CA 1
ATOM 1682 C C . GLU A 1 213 ? -21.297 -7.154 24.586 1.00 95.62 213 GLU A C 1
ATOM 1684 O O . GLU A 1 213 ? -20.135 -7.266 24.972 1.00 95.62 213 GLU A O 1
ATOM 1689 N N . MET A 1 214 ? -21.602 -6.444 23.496 1.00 95.69 214 MET A N 1
ATOM 1690 C CA . MET A 1 214 ? -20.606 -5.875 22.583 1.00 95.69 214 MET A CA 1
ATOM 1691 C C . MET A 1 214 ? -19.701 -4.856 23.280 1.00 95.69 214 MET A C 1
ATOM 1693 O O . MET A 1 214 ? -20.184 -3.911 23.891 1.00 95.69 214 MET A O 1
ATOM 1697 N N . THR A 1 215 ? -18.386 -5.010 23.159 1.00 96.00 215 THR A N 1
ATOM 1698 C CA . THR A 1 215 ? -17.359 -4.054 23.613 1.00 96.00 215 THR A CA 1
ATOM 1699 C C . THR A 1 215 ? -16.606 -3.457 22.420 1.00 96.00 215 THR A C 1
ATOM 1701 O O . THR A 1 215 ? -16.612 -4.078 21.349 1.00 96.00 215 THR A O 1
ATOM 1704 N N . PRO A 1 216 ? -15.895 -2.321 22.578 1.00 96.38 216 PRO A N 1
ATOM 1705 C CA . PRO A 1 216 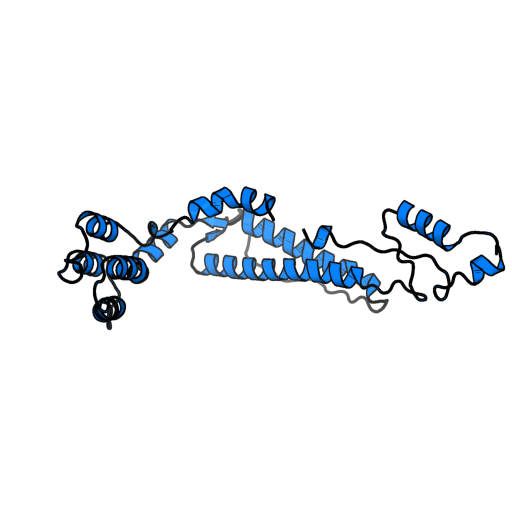? -15.052 -1.772 21.511 1.00 96.38 216 PRO A CA 1
ATOM 1706 C C . PRO A 1 216 ? -14.052 -2.796 20.951 1.00 96.38 216 PRO A C 1
ATOM 1708 O O . PRO A 1 216 ? -13.893 -2.902 19.740 1.00 96.38 216 PRO A O 1
ATOM 1711 N N . ALA A 1 217 ? -13.468 -3.641 21.810 1.00 96.56 217 ALA A N 1
ATOM 1712 C CA . ALA A 1 217 ? -12.549 -4.705 21.399 1.00 96.56 217 ALA A CA 1
ATOM 1713 C C . ALA A 1 217 ? -13.209 -5.810 20.551 1.00 96.56 217 ALA A C 1
ATOM 1715 O O . ALA A 1 217 ? -12.565 -6.415 19.695 1.00 96.56 217 ALA A O 1
ATOM 1716 N N . THR A 1 218 ? -14.499 -6.081 20.766 1.00 96.31 218 THR A N 1
ATOM 1717 C CA . THR A 1 218 ? -15.255 -7.075 19.979 1.00 96.31 218 THR A CA 1
ATOM 1718 C C . THR A 1 218 ? -15.918 -6.483 18.733 1.00 96.31 218 THR A C 1
ATOM 1720 O O . THR A 1 218 ? -16.253 -7.223 17.808 1.00 96.31 218 THR A O 1
ATOM 1723 N N . TYR A 1 219 ? -16.082 -5.158 18.667 1.00 96.88 219 TYR A N 1
ATOM 1724 C CA . TYR A 1 219 ? -16.680 -4.453 17.532 1.00 96.88 219 TYR A CA 1
ATOM 1725 C C . TYR A 1 219 ? -15.651 -4.215 16.414 1.00 96.88 219 TYR A C 1
ATOM 1727 O O . TYR A 1 219 ? -15.343 -3.092 16.033 1.00 96.88 219 TYR A O 1
ATOM 1735 N N . THR A 1 220 ? -15.098 -5.304 15.878 1.00 97.31 220 THR A N 1
ATOM 1736 C CA . THR A 1 220 ? -14.066 -5.276 14.821 1.00 97.31 220 THR A CA 1
ATOM 1737 C C . THR A 1 220 ? -14.572 -5.797 13.472 1.00 97.31 220 THR A C 1
ATOM 1739 O O . THR A 1 220 ? -13.804 -5.940 12.517 1.00 97.31 220 THR A O 1
ATOM 1742 N N . GLY A 1 221 ? -15.874 -6.086 13.365 1.00 96.62 221 GLY A N 1
ATOM 1743 C CA . GLY A 1 221 ? -16.488 -6.622 12.151 1.00 96.62 221 GLY A CA 1
ATOM 1744 C C . GLY A 1 221 ? -15.804 -7.914 11.699 1.00 96.62 221 GLY A C 1
ATOM 1745 O O . GLY A 1 221 ? -15.701 -8.872 12.458 1.00 96.62 221 GLY A O 1
ATOM 1746 N N . ASN A 1 222 ? -15.323 -7.941 10.455 1.00 96.62 222 ASN A N 1
ATOM 1747 C CA . ASN A 1 222 ? -14.556 -9.057 9.899 1.00 96.62 222 ASN A CA 1
ATOM 1748 C C . ASN A 1 222 ? -13.052 -8.742 9.753 1.00 96.62 222 ASN A C 1
ATOM 1750 O O . ASN A 1 222 ? -12.378 -9.399 8.960 1.00 96.62 222 ASN A O 1
ATOM 1754 N N . ALA A 1 223 ? -12.509 -7.766 10.495 1.00 96.94 223 ALA A N 1
ATOM 1755 C CA . ALA A 1 223 ? -11.116 -7.322 10.357 1.00 96.94 223 ALA A CA 1
ATOM 1756 C C . ALA A 1 223 ? -10.100 -8.471 10.490 1.00 96.94 223 ALA A C 1
ATOM 1758 O O . ALA A 1 223 ? -9.198 -8.602 9.663 1.00 96.94 223 ALA A O 1
ATOM 1759 N N . ALA A 1 224 ? -10.280 -9.351 11.481 1.00 96.56 224 ALA A N 1
ATOM 1760 C CA . ALA A 1 224 ? -9.399 -10.502 11.683 1.00 96.56 224 ALA A CA 1
ATOM 1761 C C . ALA A 1 224 ? -9.438 -11.495 10.509 1.00 96.56 224 ALA A C 1
ATOM 1763 O O . ALA A 1 224 ? -8.421 -12.104 10.184 1.00 96.56 224 ALA A O 1
ATOM 1764 N N . GLU A 1 225 ? -10.597 -11.651 9.867 1.00 95.94 225 GLU A N 1
ATOM 1765 C CA . GLU A 1 225 ? -10.741 -12.530 8.708 1.00 95.94 225 GLU A CA 1
ATOM 1766 C C . GLU A 1 225 ? -10.084 -11.916 7.469 1.00 95.94 225 GLU A C 1
ATOM 1768 O O . GLU A 1 225 ? -9.301 -12.582 6.796 1.00 95.94 225 GLU A O 1
ATOM 1773 N N . GLN A 1 226 ? -10.304 -10.621 7.220 1.00 95.25 226 GLN A N 1
ATOM 1774 C CA . GLN A 1 226 ? -9.639 -9.909 6.125 1.00 95.25 226 GLN A CA 1
ATOM 1775 C C . GLN A 1 226 ? -8.110 -9.948 6.263 1.00 95.25 226 GLN A C 1
ATOM 1777 O O . GLN A 1 226 ? -7.409 -10.189 5.280 1.00 95.25 226 GLN A O 1
ATOM 1782 N N . ALA A 1 227 ? -7.588 -9.775 7.482 1.00 95.06 227 ALA A N 1
ATOM 1783 C CA . ALA A 1 227 ? -6.154 -9.852 7.750 1.00 95.06 227 ALA A CA 1
ATOM 1784 C C . ALA A 1 227 ? -5.571 -11.236 7.414 1.00 95.06 227 ALA A C 1
ATOM 1786 O O . ALA A 1 227 ? -4.501 -11.324 6.814 1.00 95.06 227 ALA A O 1
ATOM 1787 N N . LYS A 1 228 ? -6.286 -12.322 7.742 1.00 95.94 228 LYS A N 1
ATOM 1788 C CA . LYS A 1 228 ? -5.872 -13.696 7.403 1.00 95.94 228 LYS A CA 1
ATOM 1789 C C . LYS A 1 228 ? -5.940 -13.976 5.900 1.00 95.94 228 LYS A C 1
ATOM 1791 O O . LYS A 1 228 ? -5.092 -14.692 5.379 1.00 95.94 228 LYS A O 1
ATOM 1796 N N . GLN A 1 229 ? -6.914 -13.390 5.207 1.00 95.19 229 GLN A N 1
ATOM 1797 C CA . GLN A 1 229 ? -7.142 -13.583 3.772 1.00 95.19 229 GLN A CA 1
ATOM 1798 C C . GLN A 1 229 ? -6.288 -12.674 2.873 1.00 95.19 229 GLN A C 1
ATOM 1800 O O . GLN A 1 229 ? -6.400 -12.744 1.648 1.00 95.19 229 GLN A O 1
ATOM 1805 N N . VAL A 1 230 ? -5.426 -11.819 3.437 1.00 93.19 230 VAL A N 1
ATOM 1806 C CA . VAL A 1 230 ? -4.689 -10.808 2.660 1.00 93.19 230 VAL A CA 1
ATOM 1807 C C . VAL A 1 230 ? -3.855 -11.419 1.528 1.00 93.19 230 VAL A C 1
ATOM 1809 O O . VAL A 1 230 ? -3.820 -10.872 0.429 1.00 93.19 230 VAL A O 1
ATOM 1812 N N . ALA A 1 231 ? -3.238 -12.583 1.755 1.00 90.44 231 ALA A N 1
ATOM 1813 C CA . ALA A 1 231 ? -2.443 -13.272 0.740 1.00 90.44 231 ALA A CA 1
ATOM 1814 C C . ALA A 1 231 ? -3.304 -13.722 -0.455 1.00 90.44 231 ALA A C 1
ATOM 1816 O O . ALA A 1 231 ? -2.928 -13.500 -1.609 1.00 90.44 231 ALA A O 1
ATOM 1817 N N . ASP A 1 232 ? -4.489 -14.272 -0.184 1.00 91.50 232 ASP A N 1
ATOM 1818 C CA . ASP A 1 232 ? -5.435 -14.696 -1.217 1.00 91.50 232 ASP A CA 1
ATOM 1819 C C . ASP A 1 232 ? -5.972 -13.498 -1.999 1.00 91.50 232 ASP A C 1
ATOM 1821 O O . ASP A 1 232 ? -6.088 -13.557 -3.224 1.00 91.50 232 ASP A O 1
ATOM 1825 N N . LEU A 1 233 ? -6.264 -12.387 -1.318 1.00 86.44 233 LEU A N 1
ATOM 1826 C CA . LEU A 1 233 ? -6.697 -11.146 -1.961 1.00 86.44 233 LEU A CA 1
ATOM 1827 C C . LEU A 1 233 ? -5.607 -10.579 -2.878 1.00 86.44 233 LEU A C 1
ATOM 1829 O O . LEU A 1 233 ? -5.900 -10.237 -4.022 1.00 86.44 233 LEU A O 1
ATOM 1833 N N . ILE A 1 234 ? -4.349 -10.557 -2.426 1.00 85.81 234 ILE A N 1
ATOM 1834 C CA . ILE A 1 234 ? -3.205 -10.121 -3.240 1.00 85.81 234 ILE A CA 1
ATOM 1835 C C . ILE A 1 234 ? -3.021 -11.025 -4.464 1.00 85.81 234 ILE A C 1
ATOM 1837 O O . ILE A 1 234 ? -2.677 -10.530 -5.531 1.00 85.81 234 ILE A O 1
ATOM 1841 N N . SER A 1 235 ? -3.261 -12.334 -4.350 1.00 83.56 235 SER A N 1
ATOM 1842 C CA . SER A 1 235 ? -3.112 -13.255 -5.488 1.00 83.56 235 SER A CA 1
ATOM 1843 C C . SER A 1 235 ? -4.105 -12.983 -6.629 1.00 83.56 235 SER A C 1
ATOM 1845 O O . SER A 1 235 ? -3.791 -13.236 -7.794 1.00 83.56 235 SER A O 1
ATOM 1847 N N . LYS A 1 236 ? -5.283 -12.435 -6.299 1.00 83.12 236 LYS A N 1
ATOM 1848 C CA . LYS A 1 236 ? -6.372 -12.132 -7.242 1.00 83.12 236 LYS A CA 1
ATOM 1849 C C . LYS A 1 236 ? -6.196 -10.798 -7.973 1.00 83.12 236 LYS A C 1
ATOM 1851 O O . LYS A 1 236 ? -6.827 -10.606 -9.009 1.00 83.12 236 LYS A O 1
ATOM 1856 N N . ILE A 1 237 ? -5.375 -9.892 -7.437 1.00 69.12 237 ILE A N 1
ATOM 1857 C CA . ILE A 1 237 ? -5.054 -8.570 -8.009 1.00 69.12 237 ILE A CA 1
ATOM 1858 C C . ILE A 1 237 ? -3.769 -8.690 -8.784 1.00 69.12 237 ILE A C 1
ATOM 1860 O O . ILE A 1 237 ? -3.713 -8.437 -10.007 1.00 69.12 237 ILE A O 1
#

Sequence (237 aa):
KQFKQVELLGKINGAVGNYNAHLSAYPDINWPAHSQAFVESLGLSFNPYTTQIEPHDYMAELFDALRRFNTILIDFNRDVWGYISLGFFKQKLKDGEVGSSTMPHKRDLTDSTVLRNMGVGFAQSLIAFEACLKGIGKLELNAARIDEDLNNAQEVLAEPIQTVMRRYNVEKPYEKLKALTRGQAMTRDMMVDFVNGNELEAVPAADRARLAEMTPATYTGNAAEQAKQVADLISKI

Foldseek 3Di:
DQLVPLAAEDEDQDQFLPVVVVCVVPVPDPVLVVGQVVQVVVVHHYDNDDTNDDPCPSVVSNVVVLVVVVVVLVVVVVVVVVCVVLVQWDFDDDPPDDPDDDDDDDDDDDDDDPVVCPVVSVVVSVVSVVVSVVRVVGIDGPVVSVVVVQQQQQVVLLVVQLVLCVVLVQPPSVVLVCVLPPPHRDHLVSQLCSLVDPSCVSGDPVVSVVSNPDTSVNPPPCVVVCVVCVVVVVVVD

Radius of gyration: 30.88 Å; chains: 1; bounding box: 70×32×81 Å

InterPro domains:
  IPR008948 L-Aspartase-like [SSF48557] (8-232)
  IPR013539 Adenylosuccinate lyase PurB, C-terminal [PF08328] (106-220)
  IPR047136 Adenylosuccinate lyase PurB, bacteria [PTHR43411] (2-106)